Protein AF-A0A376LM97-F1 (afdb_monomer_lite)

Organism: Escherichia coli (NCBI:txid562)

Structure (mmCIF, N/CA/C/O backbone):
data_AF-A0A376LM97-F1
#
_entry.id   AF-A0A376LM97-F1
#
loop_
_atom_site.group_PDB
_atom_site.id
_atom_site.type_symbol
_atom_site.label_atom_id
_atom_site.label_alt_id
_atom_site.label_comp_id
_atom_site.label_asym_id
_atom_site.label_entity_id
_atom_site.label_seq_id
_atom_site.pdbx_PDB_ins_code
_atom_site.Cartn_x
_atom_site.Cartn_y
_atom_site.Cartn_z
_atom_site.occupancy
_atom_site.B_iso_or_equiv
_atom_site.auth_seq_id
_atom_site.auth_comp_id
_atom_site.auth_asym_id
_atom_site.auth_atom_id
_atom_site.pdbx_PDB_model_num
ATOM 1 N N . MET A 1 1 ? 15.693 -10.957 -42.536 1.00 87.75 1 MET A N 1
ATOM 2 C CA . MET A 1 1 ? 16.803 -10.180 -41.945 1.00 87.75 1 MET A CA 1
ATOM 3 C C . MET A 1 1 ? 17.671 -11.133 -41.134 1.00 87.75 1 MET A C 1
ATOM 5 O O . MET A 1 1 ? 17.103 -11.943 -40.413 1.00 87.75 1 MET A O 1
ATOM 9 N N . SER A 1 2 ? 18.997 -11.088 -41.279 1.00 97.94 2 SER A N 1
ATOM 10 C CA . SER A 1 2 ? 19.935 -11.857 -40.444 1.00 97.94 2 SER A CA 1
ATOM 11 C C . SER A 1 2 ? 20.193 -11.164 -39.098 1.00 97.94 2 SER A C 1
ATOM 13 O O . SER A 1 2 ? 19.921 -9.972 -38.945 1.00 97.94 2 SER A O 1
ATOM 15 N N . TRP A 1 3 ? 20.758 -11.887 -38.126 1.00 98.06 3 TRP A N 1
ATOM 16 C CA . TRP A 1 3 ? 21.192 -11.292 -36.853 1.00 98.06 3 TRP A CA 1
ATOM 17 C C . TRP A 1 3 ? 22.196 -10.155 -37.047 1.00 98.06 3 TRP A C 1
ATOM 19 O O . TRP A 1 3 ? 22.080 -9.115 -36.407 1.00 98.06 3 TRP A O 1
ATOM 29 N N . GLU A 1 4 ? 23.138 -10.320 -37.973 1.00 98.19 4 GLU A N 1
ATOM 30 C CA . GLU A 1 4 ? 24.118 -9.289 -38.312 1.00 98.19 4 GLU A CA 1
ATOM 31 C C . GLU A 1 4 ? 23.441 -8.010 -38.827 1.00 98.19 4 GLU A C 1
ATOM 33 O O . GLU A 1 4 ? 23.747 -6.913 -38.361 1.00 98.19 4 GLU A O 1
ATOM 38 N N . GLN A 1 5 ? 22.458 -8.148 -39.723 1.00 98.25 5 GLN A N 1
ATOM 39 C CA . GLN A 1 5 ? 21.687 -7.013 -40.235 1.00 98.25 5 GLN A CA 1
ATOM 40 C C . GLN A 1 5 ? 20.897 -6.309 -39.123 1.00 98.25 5 GLN A C 1
ATOM 42 O O . GLN A 1 5 ? 20.869 -5.080 -39.078 1.00 98.25 5 GLN A O 1
ATOM 47 N N . ALA A 1 6 ? 20.290 -7.070 -38.206 1.00 98.31 6 ALA A N 1
ATOM 48 C CA . ALA A 1 6 ? 19.538 -6.513 -37.084 1.00 98.31 6 ALA A CA 1
ATOM 49 C C . ALA A 1 6 ? 20.441 -5.719 -36.124 1.00 98.31 6 ALA A C 1
ATOM 51 O O . ALA A 1 6 ? 20.123 -4.587 -35.761 1.00 98.31 6 ALA A O 1
ATOM 52 N N . LEU A 1 7 ? 21.588 -6.291 -35.742 1.00 96.81 7 LEU A N 1
ATOM 53 C CA . LEU A 1 7 ? 22.549 -5.646 -34.845 1.00 96.81 7 LEU A CA 1
ATOM 54 C C . LEU A 1 7 ? 23.157 -4.389 -35.472 1.00 96.81 7 LEU A C 1
ATOM 56 O O . LEU A 1 7 ? 23.286 -3.369 -34.792 1.00 96.81 7 LEU A O 1
ATOM 60 N N . LYS A 1 8 ? 23.470 -4.436 -36.773 1.00 97.25 8 LYS A N 1
ATOM 61 C CA . LYS A 1 8 ? 23.941 -3.271 -37.526 1.00 97.25 8 LYS A CA 1
ATOM 62 C C . LYS A 1 8 ? 22.908 -2.145 -37.509 1.00 97.25 8 LYS A C 1
ATOM 64 O O . LYS A 1 8 ? 23.256 -1.017 -37.175 1.00 97.25 8 LYS A O 1
ATOM 69 N N . LEU A 1 9 ? 21.639 -2.459 -37.773 1.00 97.94 9 LEU A N 1
ATOM 70 C CA . LEU A 1 9 ? 20.566 -1.466 -37.758 1.00 97.94 9 LEU A CA 1
ATOM 71 C C . LEU A 1 9 ? 20.387 -0.826 -36.370 1.00 97.94 9 LEU A C 1
ATOM 73 O O . LEU A 1 9 ? 20.249 0.392 -36.271 1.00 97.94 9 LEU A O 1
ATOM 77 N N . ILE A 1 10 ? 20.426 -1.623 -35.295 1.00 95.62 10 ILE A N 1
ATOM 78 C CA . ILE A 1 10 ? 20.344 -1.116 -33.913 1.00 95.62 10 ILE A CA 1
ATOM 79 C C . ILE A 1 10 ? 21.505 -0.159 -33.623 1.00 95.62 10 ILE A C 1
ATOM 81 O O . ILE A 1 10 ? 21.283 0.933 -33.096 1.00 95.62 10 ILE A O 1
ATOM 85 N N . HIS A 1 11 ? 22.731 -0.543 -33.988 1.00 94.69 11 HIS A N 1
ATOM 86 C CA . HIS A 1 11 ? 23.911 0.296 -33.804 1.00 94.69 11 HIS A CA 1
ATOM 87 C C . HIS A 1 11 ? 23.791 1.625 -34.560 1.00 94.69 11 HIS A C 1
ATOM 89 O O . HIS A 1 11 ? 23.961 2.681 -33.952 1.00 94.69 11 HIS A O 1
ATOM 95 N N . GLU A 1 12 ? 23.444 1.582 -35.848 1.00 97.00 12 GLU A N 1
ATOM 96 C CA . GLU A 1 12 ? 23.308 2.773 -36.692 1.00 97.00 12 GLU A CA 1
ATOM 97 C C . GLU A 1 12 ? 22.242 3.737 -36.153 1.00 97.00 12 GLU A C 1
ATOM 99 O O . GLU A 1 12 ? 22.462 4.949 -36.125 1.00 97.00 12 GLU A O 1
ATOM 104 N N . GLN A 1 13 ? 21.103 3.225 -35.670 1.00 96.62 13 GLN A N 1
ATOM 105 C CA . GLN A 1 13 ? 20.069 4.081 -35.085 1.00 96.62 13 GLN A CA 1
ATOM 106 C C . GLN A 1 13 ? 20.479 4.658 -33.727 1.00 96.62 13 GLN A C 1
ATOM 108 O O . GLN A 1 13 ? 20.270 5.851 -33.503 1.00 96.62 13 GLN A O 1
ATOM 113 N N . HIS A 1 14 ? 21.088 3.867 -32.838 1.00 95.69 14 HIS A N 1
ATOM 114 C CA . HIS A 1 14 ? 21.599 4.381 -31.565 1.00 95.69 14 HIS A CA 1
ATOM 115 C C . HIS A 1 14 ? 22.668 5.461 -31.774 1.00 95.69 14 HIS A C 1
ATOM 117 O O . HIS A 1 14 ? 22.593 6.510 -31.135 1.00 95.69 14 HIS A O 1
ATOM 123 N N . ASP A 1 15 ? 23.623 5.242 -32.680 1.00 95.25 15 ASP A N 1
ATOM 124 C CA . ASP A 1 15 ? 24.676 6.211 -32.997 1.00 95.25 15 ASP A CA 1
ATOM 125 C C . ASP A 1 15 ? 24.094 7.499 -33.595 1.00 95.25 15 ASP A C 1
ATOM 127 O O . ASP A 1 15 ? 24.384 8.597 -33.112 1.00 95.25 15 ASP A O 1
ATOM 131 N N . ARG A 1 16 ? 23.185 7.377 -34.574 1.00 97.56 16 ARG A N 1
ATOM 132 C CA . ARG A 1 16 ? 22.504 8.524 -35.190 1.00 97.56 16 ARG A CA 1
ATOM 133 C C . ARG A 1 16 ? 21.737 9.357 -34.162 1.00 97.56 16 ARG A C 1
ATOM 135 O O . ARG A 1 16 ? 21.881 10.578 -34.141 1.00 97.56 16 ARG A O 1
ATOM 142 N N . ILE A 1 17 ? 20.921 8.717 -33.318 1.00 97.56 17 ILE A N 1
ATOM 143 C CA . ILE A 1 17 ? 20.112 9.409 -32.300 1.00 97.56 17 ILE A CA 1
ATOM 144 C C . ILE A 1 17 ? 21.021 10.106 -31.289 1.00 97.56 17 ILE A C 1
ATOM 146 O O . ILE A 1 17 ? 20.782 11.268 -30.962 1.00 97.56 17 ILE A O 1
ATOM 150 N N . ARG A 1 18 ? 22.079 9.425 -30.838 1.00 95.56 18 ARG A N 1
ATOM 151 C CA . ARG A 1 18 ? 23.012 9.955 -29.842 1.00 95.56 18 ARG A CA 1
ATOM 152 C C . ARG A 1 18 ? 23.806 11.145 -30.372 1.00 95.56 18 ARG A C 1
ATOM 154 O O . ARG A 1 18 ? 23.927 12.136 -29.661 1.00 95.56 18 ARG A O 1
ATOM 161 N N . LYS A 1 19 ? 24.306 11.085 -31.611 1.00 96.12 19 LYS A N 1
ATOM 162 C CA . LYS A 1 19 ? 25.025 12.203 -32.246 1.00 96.12 19 LYS A CA 1
ATOM 163 C C . LYS A 1 19 ? 24.135 13.427 -32.448 1.00 96.12 19 LYS A C 1
ATOM 165 O O . LYS A 1 19 ? 24.601 14.543 -32.261 1.00 96.12 19 LYS A O 1
ATOM 170 N N . ALA A 1 20 ? 22.872 13.219 -32.820 1.00 98.00 20 ALA A N 1
ATOM 171 C CA . ALA A 1 20 ? 21.949 14.315 -33.100 1.00 98.00 20 ALA A CA 1
ATOM 172 C C . ALA A 1 20 ? 21.341 14.946 -31.834 1.00 98.00 20 ALA A C 1
ATOM 174 O O . ALA A 1 20 ? 21.145 16.155 -31.803 1.00 98.00 20 ALA A O 1
ATOM 175 N N . ASN A 1 21 ? 21.030 14.145 -30.806 1.00 97.75 21 ASN A N 1
ATOM 176 C CA . ASN A 1 21 ? 20.183 14.577 -29.682 1.00 97.75 21 ASN A CA 1
ATOM 177 C C . ASN A 1 21 ? 20.783 14.300 -28.291 1.00 97.75 21 ASN A C 1
ATOM 179 O O . ASN A 1 21 ? 20.168 14.626 -27.278 1.00 97.75 21 ASN A O 1
ATOM 183 N N . GLY A 1 22 ? 21.962 13.680 -28.219 1.00 96.25 22 GLY A N 1
ATOM 184 C CA . GLY A 1 22 ? 22.585 13.279 -26.961 1.00 96.25 22 GLY A CA 1
ATOM 185 C C . GLY A 1 22 ? 22.000 11.995 -26.345 1.00 96.25 22 GLY A C 1
ATOM 186 O O . GLY A 1 22 ? 21.081 11.376 -26.887 1.00 96.25 22 GLY A O 1
ATOM 187 N N . PRO A 1 23 ? 22.550 11.551 -25.200 1.00 94.56 23 PRO A N 1
ATOM 188 C CA . PRO A 1 23 ? 22.178 10.288 -24.556 1.00 94.56 23 PRO A CA 1
ATOM 189 C C . PRO A 1 23 ? 20.755 10.260 -23.989 1.00 94.56 23 PRO A C 1
ATOM 191 O O . PRO A 1 23 ? 20.150 9.192 -23.920 1.00 94.56 23 PRO A O 1
ATOM 194 N N . SER A 1 24 ? 20.201 11.411 -23.600 1.00 96.31 24 SER A N 1
ATOM 195 C CA . SER A 1 24 ? 18.864 11.507 -22.999 1.00 96.31 24 SER A CA 1
ATOM 196 C C . SER A 1 24 ? 17.730 11.187 -23.979 1.00 96.31 24 SER A C 1
ATOM 198 O O . SER A 1 24 ? 16.626 10.854 -23.548 1.00 96.31 24 SER A O 1
ATOM 200 N N . ALA A 1 25 ? 18.001 11.232 -25.286 1.00 97.12 25 ALA A N 1
ATOM 201 C CA . ALA A 1 25 ? 17.041 10.907 -26.337 1.00 97.12 25 ALA A CA 1
ATOM 202 C C . ALA A 1 25 ? 16.793 9.398 -26.508 1.00 97.12 25 ALA A C 1
ATOM 204 O O . ALA A 1 25 ? 15.926 9.006 -27.286 1.00 97.12 25 ALA A O 1
ATOM 205 N N . ILE A 1 26 ? 17.540 8.545 -25.797 1.00 96.75 26 ILE A N 1
ATOM 206 C CA . ILE A 1 26 ? 17.322 7.100 -25.800 1.00 96.75 26 ILE A CA 1
ATOM 207 C C . ILE A 1 26 ? 16.765 6.679 -24.443 1.00 96.75 26 ILE A C 1
ATOM 209 O O . ILE A 1 26 ? 17.452 6.765 -23.428 1.00 96.75 26 ILE A O 1
ATOM 213 N N . PHE A 1 27 ? 15.526 6.191 -24.425 1.00 96.75 27 PHE A N 1
ATOM 214 C CA . PHE A 1 27 ? 14.912 5.637 -23.223 1.00 96.75 27 PHE A CA 1
ATOM 215 C C . PHE A 1 27 ? 15.234 4.146 -23.092 1.00 96.75 27 PHE A C 1
ATOM 217 O O . PHE A 1 27 ? 14.887 3.352 -23.964 1.00 96.75 27 PHE A O 1
ATOM 224 N N . ALA A 1 28 ? 15.869 3.760 -21.986 1.00 95.62 28 ALA A N 1
ATOM 225 C CA . ALA A 1 28 ? 16.156 2.359 -21.662 1.00 95.62 28 ALA A CA 1
ATOM 226 C C . ALA A 1 28 ? 15.805 2.015 -20.207 1.00 95.62 28 ALA A C 1
ATOM 228 O O . ALA A 1 28 ? 16.438 1.165 -19.582 1.00 95.62 28 ALA A O 1
ATOM 229 N N . GLY A 1 29 ? 14.766 2.666 -19.672 1.00 93.25 29 GLY A N 1
ATOM 230 C CA . GLY A 1 29 ? 14.211 2.324 -18.366 1.00 93.25 29 GLY A CA 1
ATOM 231 C C . GLY A 1 29 ? 13.690 0.882 -18.314 1.00 93.25 29 GLY A C 1
ATOM 232 O O . GLY A 1 29 ? 14.022 0.152 -17.388 1.00 93.25 29 GLY A O 1
ATOM 233 N N . SER A 1 30 ? 12.942 0.457 -19.340 1.00 93.94 30 SER A N 1
ATOM 234 C CA . SER A 1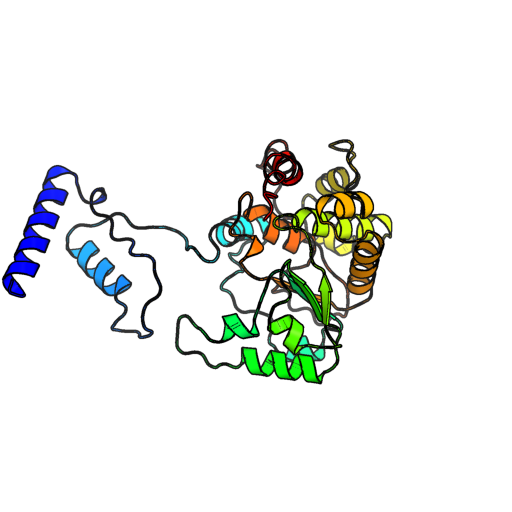 30 ? 12.500 -0.937 -19.534 1.00 93.94 30 SER A CA 1
ATOM 235 C C . SER A 1 30 ? 11.826 -1.568 -18.300 1.00 93.94 30 SER A C 1
ATOM 237 O O . SER A 1 30 ? 12.146 -2.693 -17.920 1.00 93.94 30 SER A O 1
ATOM 239 N N . TYR A 1 31 ? 10.907 -0.847 -17.642 1.00 94.06 31 TYR A N 1
ATOM 240 C CA . TYR A 1 31 ? 10.183 -1.375 -16.479 1.00 94.06 31 TYR A CA 1
ATOM 241 C C . TYR A 1 31 ? 9.370 -2.624 -16.846 1.00 94.06 31 TYR A C 1
ATOM 243 O O . TYR A 1 31 ? 8.693 -2.654 -17.873 1.00 94.06 31 TYR A O 1
ATOM 251 N N . GLY A 1 32 ? 9.395 -3.638 -15.982 1.00 92.44 32 GLY A N 1
ATOM 252 C CA . GLY A 1 32 ? 8.596 -4.844 -16.165 1.00 92.44 32 GLY A CA 1
ATOM 253 C C . GLY A 1 32 ? 9.074 -6.024 -15.332 1.00 92.44 32 GLY A C 1
ATOM 254 O O . GLY A 1 32 ? 10.197 -6.046 -14.822 1.00 92.44 32 GLY A O 1
ATOM 255 N N . TRP A 1 33 ? 8.204 -7.023 -15.219 1.00 94.12 33 TRP A N 1
ATOM 256 C CA . TRP A 1 33 ? 8.574 -8.330 -14.690 1.00 94.12 33 TRP A CA 1
ATOM 257 C C . TRP A 1 33 ? 9.524 -9.049 -15.651 1.00 94.12 33 TRP A C 1
ATOM 259 O O . TRP A 1 33 ? 9.427 -8.918 -16.870 1.00 94.12 33 TRP A O 1
ATOM 269 N N . ARG A 1 34 ? 10.447 -9.827 -15.085 1.00 92.69 34 ARG A N 1
ATOM 270 C CA . ARG A 1 34 ? 11.412 -10.655 -15.817 1.00 92.69 34 ARG A CA 1
ATOM 271 C C . ARG A 1 34 ? 11.483 -12.039 -15.187 1.00 92.69 34 ARG A C 1
ATOM 273 O O . ARG A 1 34 ? 11.056 -12.227 -14.052 1.00 92.69 34 ARG A O 1
ATOM 280 N N . SER A 1 35 ? 12.114 -12.978 -15.881 1.00 93.31 35 SER A N 1
ATOM 281 C CA . SER A 1 35 ? 12.490 -14.255 -15.276 1.00 93.31 35 SER A CA 1
ATOM 282 C C . SER A 1 35 ? 13.507 -14.048 -14.149 1.00 93.31 35 SER A C 1
ATOM 284 O O . SER A 1 35 ? 14.374 -13.161 -14.213 1.00 93.31 35 SER A O 1
ATOM 286 N N . SER A 1 36 ? 13.395 -14.873 -13.109 1.00 91.38 36 SER A N 1
ATOM 287 C CA . SER A 1 36 ? 14.351 -14.916 -12.007 1.00 91.38 36 SER A CA 1
ATOM 288 C C . SER A 1 36 ? 15.721 -15.413 -12.495 1.00 91.38 36 SER A C 1
ATOM 290 O O . SER A 1 36 ? 15.852 -16.051 -13.538 1.00 91.38 36 SER A O 1
ATOM 292 N N . GLY A 1 37 ? 16.777 -15.051 -11.766 1.00 92.12 37 GLY A N 1
ATOM 293 C CA . GLY A 1 37 ? 18.159 -15.359 -12.138 1.00 92.12 37 GLY A CA 1
ATOM 294 C C . GLY A 1 37 ? 19.108 -14.212 -11.816 1.00 92.12 37 GLY A C 1
ATOM 295 O O . GLY A 1 37 ? 18.720 -13.043 -11.858 1.00 92.12 37 GLY A O 1
ATOM 296 N N . VAL A 1 38 ? 20.352 -14.544 -11.460 1.00 91.12 38 VAL A N 1
ATOM 297 C CA . VAL A 1 38 ? 21.379 -13.543 -11.122 1.00 91.12 38 VAL A CA 1
ATOM 298 C C . VAL A 1 38 ? 22.096 -13.033 -12.374 1.00 91.12 38 VAL A C 1
ATOM 300 O O . VAL A 1 38 ? 22.309 -11.829 -12.496 1.00 91.12 38 VAL A O 1
ATOM 303 N N . LEU A 1 39 ? 22.403 -13.933 -13.315 1.00 93.38 39 LEU A N 1
ATOM 304 C CA . LEU A 1 39 ? 23.138 -13.627 -14.545 1.00 93.38 39 LEU A CA 1
ATOM 305 C C . LEU A 1 39 ? 22.232 -13.083 -15.661 1.00 93.38 39 LEU A C 1
ATOM 307 O O . LEU A 1 39 ? 22.482 -12.008 -16.199 1.00 93.38 39 LEU A O 1
ATOM 311 N N . HIS A 1 40 ? 21.147 -13.791 -15.986 1.00 95.00 40 HIS A N 1
ATOM 312 C CA . HIS A 1 40 ? 20.252 -13.455 -17.104 1.00 95.00 40 HIS A CA 1
ATOM 313 C C . HIS A 1 40 ? 19.185 -12.406 -16.738 1.00 95.00 40 HIS A C 1
ATOM 315 O O . HIS A 1 40 ? 18.022 -12.503 -17.127 1.00 95.00 40 HIS A O 1
ATOM 321 N N . LYS A 1 41 ? 19.574 -11.368 -15.986 1.00 92.81 41 LYS A N 1
ATOM 322 C CA . LYS A 1 41 ? 18.703 -10.227 -15.667 1.00 92.81 41 LYS A CA 1
ATOM 323 C C . LYS A 1 41 ? 18.612 -9.288 -16.870 1.00 92.81 41 LYS A C 1
ATOM 325 O O . LYS A 1 41 ? 19.412 -8.364 -16.986 1.00 92.81 41 LYS A O 1
ATOM 330 N N . ALA A 1 42 ? 17.636 -9.511 -17.753 1.00 93.31 42 ALA A N 1
ATOM 331 C CA . ALA A 1 42 ? 17.502 -8.793 -19.028 1.00 93.31 42 ALA A CA 1
ATOM 332 C C . ALA A 1 42 ? 17.622 -7.258 -18.906 1.00 93.31 42 ALA A C 1
ATOM 334 O O . ALA A 1 42 ? 18.395 -6.648 -19.640 1.00 93.31 42 ALA A O 1
ATOM 335 N N . GLN A 1 43 ? 16.937 -6.642 -17.937 1.00 94.12 43 GLN A N 1
ATOM 336 C CA . GLN A 1 43 ? 17.025 -5.196 -17.676 1.00 94.12 43 GLN A CA 1
ATOM 337 C C . GLN A 1 43 ? 18.437 -4.757 -17.271 1.00 94.12 43 GLN A C 1
ATOM 339 O O . GLN A 1 43 ? 18.968 -3.808 -17.835 1.00 94.12 43 GLN A O 1
ATOM 344 N N . THR A 1 44 ? 19.083 -5.468 -16.343 1.00 93.75 44 THR A N 1
ATOM 345 C CA . THR A 1 44 ? 20.455 -5.158 -15.911 1.00 93.75 44 THR A CA 1
ATOM 346 C C . THR A 1 44 ? 21.451 -5.297 -17.064 1.00 93.75 44 THR A C 1
ATOM 348 O O . THR A 1 44 ? 22.356 -4.476 -17.197 1.00 93.75 44 THR A O 1
ATOM 351 N N . LEU A 1 45 ? 21.281 -6.307 -17.923 1.00 96.19 45 LEU A N 1
ATOM 352 C CA . LEU A 1 45 ? 22.124 -6.511 -19.104 1.00 96.19 45 LEU A CA 1
ATOM 353 C C . LEU A 1 45 ? 21.920 -5.403 -20.148 1.00 96.19 45 LEU A C 1
ATOM 355 O O . LEU A 1 45 ? 22.904 -4.873 -20.664 1.00 96.19 45 LEU A O 1
ATOM 359 N N . LEU A 1 46 ? 20.669 -5.000 -20.398 1.00 95.44 46 LEU A N 1
ATOM 360 C CA . LEU A 1 46 ? 20.344 -3.849 -21.242 1.00 95.44 46 LEU A CA 1
ATOM 361 C C . LEU A 1 46 ? 20.999 -2.575 -20.697 1.00 95.44 46 LEU A C 1
ATOM 363 O O . LEU A 1 46 ? 21.722 -1.900 -21.420 1.00 95.44 46 LEU A O 1
ATOM 367 N N . GLN A 1 47 ? 20.802 -2.266 -19.417 1.00 95.19 47 GLN A N 1
ATOM 368 C CA . GLN A 1 47 ? 21.342 -1.060 -18.786 1.00 95.19 47 GLN A CA 1
ATOM 369 C C . GLN A 1 47 ? 22.876 -1.057 -18.773 1.00 95.19 47 GLN A C 1
ATOM 371 O O . GLN A 1 47 ? 23.490 -0.018 -19.010 1.00 95.19 47 GLN A O 1
ATOM 376 N N . ARG A 1 48 ? 23.517 -2.220 -18.579 1.00 96.50 48 ARG A N 1
ATOM 377 C CA . ARG A 1 48 ? 24.973 -2.377 -18.727 1.00 96.50 48 ARG A CA 1
ATOM 378 C C . ARG A 1 48 ? 25.429 -2.024 -20.143 1.00 96.50 48 ARG A C 1
ATOM 380 O O . ARG A 1 48 ? 26.374 -1.252 -20.287 1.00 96.50 48 ARG A O 1
ATOM 387 N N . TYR A 1 49 ? 24.763 -2.556 -21.170 1.00 95.06 49 TYR A N 1
ATOM 388 C CA . TYR A 1 49 ? 25.057 -2.217 -22.565 1.00 95.06 49 TYR A CA 1
ATOM 389 C C . TYR A 1 49 ? 24.859 -0.720 -22.834 1.00 95.06 49 TYR A C 1
ATOM 391 O O . TYR A 1 49 ? 25.762 -0.074 -23.356 1.00 95.06 49 TYR A O 1
ATOM 399 N N . MET A 1 50 ? 23.728 -0.145 -22.421 1.00 95.81 50 MET A N 1
ATOM 400 C CA . MET A 1 50 ? 23.406 1.262 -22.678 1.00 95.81 50 MET A CA 1
ATOM 401 C C . MET A 1 50 ? 24.355 2.232 -21.967 1.00 95.81 50 MET A C 1
ATOM 403 O O . MET A 1 50 ? 24.697 3.270 -22.532 1.00 95.81 50 MET A O 1
ATOM 407 N N . ASN A 1 51 ? 24.834 1.882 -20.768 1.00 95.50 51 ASN A N 1
ATOM 408 C CA . ASN A 1 51 ? 25.877 2.637 -20.071 1.00 95.50 51 ASN A CA 1
ATOM 409 C C . ASN A 1 51 ? 27.187 2.663 -20.873 1.00 95.50 51 ASN A C 1
ATOM 411 O O . ASN A 1 51 ? 27.748 3.734 -21.086 1.00 95.50 51 ASN A O 1
ATOM 415 N N . LEU A 1 52 ? 27.639 1.509 -21.377 1.00 95.25 52 LEU A N 1
ATOM 416 C CA . LEU A 1 52 ? 28.851 1.417 -22.203 1.00 95.25 52 LEU A CA 1
ATOM 417 C C . LEU A 1 52 ? 28.681 2.079 -23.578 1.00 95.25 52 LEU A C 1
ATOM 419 O O . LEU A 1 52 ? 29.635 2.623 -24.123 1.00 95.25 52 LEU A O 1
ATOM 423 N N . ALA A 1 53 ? 27.465 2.065 -24.125 1.00 92.19 53 ALA A N 1
ATOM 424 C CA . ALA A 1 53 ? 27.138 2.659 -25.417 1.00 92.19 53 ALA A CA 1
ATOM 425 C C . ALA A 1 53 ? 26.999 4.194 -25.378 1.00 92.19 53 ALA A C 1
ATOM 427 O O . ALA A 1 53 ? 26.721 4.789 -26.418 1.00 92.19 53 ALA A O 1
ATOM 428 N N . GLY A 1 54 ? 27.167 4.833 -24.211 1.00 92.44 54 GLY A N 1
ATOM 429 C CA . GLY A 1 54 ? 27.214 6.291 -24.056 1.00 92.44 54 GLY A CA 1
ATOM 430 C C . GLY A 1 54 ? 26.096 6.915 -23.213 1.00 92.44 54 GLY A C 1
ATOM 431 O O . GLY A 1 54 ? 25.934 8.132 -23.262 1.00 92.44 54 GLY A O 1
ATOM 432 N N . GLY A 1 55 ? 25.295 6.124 -22.489 1.00 94.81 55 GLY A N 1
ATOM 433 C CA . GLY A 1 55 ? 24.237 6.599 -21.581 1.00 94.81 55 GLY A CA 1
ATOM 434 C C . GLY A 1 55 ? 22.816 6.545 -22.160 1.00 94.81 55 GLY A C 1
ATOM 435 O O . GLY A 1 55 ? 22.634 6.293 -23.356 1.00 94.81 55 GLY A O 1
ATOM 436 N N . TYR A 1 56 ? 21.813 6.753 -21.303 1.00 96.56 56 TYR A N 1
ATOM 437 C CA . TYR A 1 56 ? 20.380 6.664 -21.618 1.00 96.56 56 TYR A CA 1
ATOM 438 C C . TYR A 1 56 ? 19.524 7.387 -20.559 1.00 96.56 56 TYR A C 1
ATOM 440 O O . TYR A 1 56 ? 20.004 7.678 -19.464 1.00 96.56 56 TYR A O 1
ATOM 448 N N . SER A 1 57 ? 18.245 7.618 -20.862 1.00 96.62 57 SER A N 1
ATOM 449 C CA . SER A 1 57 ? 17.215 8.035 -19.899 1.00 96.62 57 SER A CA 1
ATOM 450 C C . SER A 1 57 ? 16.531 6.819 -19.261 1.00 96.62 57 SER A C 1
ATOM 452 O O . SER A 1 57 ? 16.011 5.949 -19.968 1.00 96.62 57 SER A O 1
ATOM 454 N N . GLY A 1 58 ? 16.536 6.754 -17.927 1.00 94.75 58 GLY A N 1
ATOM 455 C CA . GLY A 1 58 ? 15.908 5.690 -17.133 1.00 94.75 58 GLY A CA 1
ATOM 456 C C . GLY A 1 58 ? 14.502 6.034 -16.627 1.00 94.75 58 GLY A C 1
ATOM 457 O O . GLY A 1 58 ? 13.867 6.967 -17.110 1.00 94.75 58 GLY A O 1
ATOM 458 N N . HIS A 1 59 ? 14.026 5.279 -15.634 1.00 93.56 59 HIS A N 1
ATOM 459 C CA . HIS A 1 59 ? 12.810 5.580 -14.872 1.00 93.56 59 HIS A CA 1
ATOM 460 C C . HIS A 1 59 ? 13.104 5.533 -13.365 1.00 93.56 59 HIS A C 1
ATOM 462 O O . HIS A 1 59 ? 14.104 4.951 -12.944 1.00 93.56 59 HIS A O 1
ATOM 468 N N . SER A 1 60 ? 12.217 6.113 -12.561 1.00 93.31 60 SER A N 1
ATOM 469 C CA . SER A 1 60 ? 12.190 5.965 -11.105 1.00 93.31 60 SER A CA 1
ATOM 470 C C . SER A 1 60 ? 10.870 5.334 -10.668 1.00 93.31 60 SER A C 1
ATOM 472 O O . SER A 1 60 ? 9.878 5.379 -11.399 1.00 93.31 60 SER A O 1
ATOM 474 N N . GLY A 1 61 ? 10.881 4.709 -9.493 1.00 94.06 61 GLY A N 1
ATOM 475 C CA . GLY A 1 61 ? 9.726 4.010 -8.942 1.00 94.06 61 GLY A CA 1
ATOM 476 C C . GLY A 1 61 ? 9.288 2.796 -9.759 1.00 94.06 61 GLY A C 1
ATOM 477 O O . GLY A 1 61 ? 10.006 2.280 -10.622 1.00 94.06 61 GLY A O 1
ATOM 478 N N . ASP A 1 62 ? 8.081 2.340 -9.454 1.00 95.62 62 ASP A N 1
ATOM 479 C CA . ASP A 1 62 ? 7.467 1.163 -10.041 1.00 95.62 62 ASP A CA 1
ATOM 480 C C . ASP A 1 62 ? 5.936 1.306 -10.056 1.00 95.62 62 ASP A C 1
ATOM 482 O O . ASP A 1 62 ? 5.356 2.150 -9.370 1.00 95.62 62 ASP A O 1
ATOM 486 N N . TYR A 1 63 ? 5.262 0.471 -10.847 1.00 96.75 63 TYR A N 1
ATOM 487 C CA . TYR A 1 63 ? 3.800 0.485 -10.921 1.00 96.75 63 TYR A CA 1
ATOM 488 C C . TYR A 1 63 ? 3.140 -0.160 -9.696 1.00 96.75 63 TYR A C 1
ATOM 490 O O . TYR A 1 63 ? 1.931 -0.020 -9.516 1.00 96.75 63 TYR A O 1
ATOM 498 N N . SER A 1 64 ? 3.889 -0.862 -8.844 1.00 95.31 64 SER A N 1
ATOM 499 C CA . SER A 1 64 ? 3.344 -1.552 -7.679 1.00 95.31 64 SER A CA 1
ATOM 500 C C . SER A 1 64 ? 2.978 -0.566 -6.578 1.00 95.31 64 SER A C 1
ATOM 502 O O . SER A 1 64 ? 1.822 -0.571 -6.156 1.00 95.31 64 SER A O 1
ATOM 504 N N . THR A 1 65 ? 3.920 0.287 -6.169 1.00 96.06 65 THR A N 1
ATOM 505 C CA . THR A 1 65 ? 3.858 1.108 -4.946 1.00 96.06 65 THR A CA 1
ATOM 506 C C . THR A 1 65 ? 4.207 2.581 -5.186 1.00 96.06 65 THR A C 1
ATOM 508 O O . THR A 1 65 ? 4.637 3.273 -4.267 1.00 96.06 65 THR A O 1
ATOM 511 N N . GLY A 1 66 ? 4.048 3.076 -6.419 1.00 96.12 66 GLY A N 1
ATOM 512 C CA . GLY A 1 66 ? 4.497 4.408 -6.846 1.00 96.12 66 GLY A CA 1
ATOM 513 C C . GLY A 1 66 ? 4.107 5.588 -5.942 1.00 96.12 66 GLY A C 1
ATOM 514 O O . GLY A 1 66 ? 4.891 6.524 -5.833 1.00 96.12 66 GLY A O 1
ATOM 515 N N . ALA A 1 67 ? 2.953 5.550 -5.264 1.00 96.31 67 ALA A N 1
ATOM 516 C CA . ALA A 1 67 ? 2.581 6.583 -4.295 1.00 96.31 67 ALA A CA 1
ATOM 517 C C . ALA A 1 67 ? 3.107 6.268 -2.885 1.00 96.31 67 ALA A C 1
ATOM 519 O O . ALA A 1 67 ? 3.737 7.123 -2.261 1.00 96.31 67 ALA A O 1
ATOM 520 N N . ALA A 1 68 ? 2.893 5.039 -2.396 1.00 93.50 68 ALA A N 1
ATOM 521 C CA . ALA A 1 68 ? 3.305 4.624 -1.050 1.00 93.50 68 ALA A CA 1
ATOM 522 C C . ALA A 1 68 ? 4.819 4.781 -0.825 1.00 93.50 68 ALA A C 1
ATOM 524 O O . ALA A 1 68 ? 5.228 5.365 0.174 1.00 93.50 68 ALA A O 1
ATOM 525 N N . GLN A 1 69 ? 5.650 4.366 -1.788 1.00 94.19 69 GLN A N 1
ATOM 526 C CA . GLN A 1 69 ? 7.111 4.456 -1.671 1.00 94.19 69 GLN A CA 1
ATOM 527 C C . GLN A 1 69 ? 7.636 5.899 -1.584 1.00 94.19 69 GLN A C 1
ATOM 529 O O . GLN A 1 69 ? 8.767 6.115 -1.159 1.00 94.19 69 GLN A O 1
ATOM 534 N N . VAL A 1 70 ? 6.830 6.882 -2.001 1.00 96.38 70 VAL A N 1
ATOM 535 C CA . VAL A 1 70 ? 7.174 8.307 -1.935 1.00 96.38 70 VAL A CA 1
ATOM 536 C C . VAL A 1 70 ? 6.724 8.914 -0.612 1.00 96.38 70 VAL A C 1
ATOM 538 O O . VAL A 1 70 ? 7.487 9.658 -0.007 1.00 96.38 70 VAL A O 1
ATOM 541 N N . ILE A 1 71 ? 5.510 8.607 -0.143 1.00 95.00 71 ILE A N 1
ATOM 542 C CA . ILE A 1 71 ? 4.972 9.209 1.086 1.00 95.00 71 ILE A CA 1
ATOM 543 C C . ILE A 1 71 ? 5.548 8.584 2.360 1.00 95.00 71 ILE A C 1
ATOM 545 O O . ILE A 1 71 ? 5.798 9.308 3.319 1.00 95.00 71 ILE A O 1
ATOM 549 N N . MET A 1 72 ? 5.815 7.274 2.381 1.00 89.31 72 MET A N 1
ATOM 550 C CA . MET A 1 72 ? 6.278 6.582 3.591 1.00 89.31 72 MET A CA 1
ATOM 551 C C . MET A 1 72 ? 7.595 7.150 4.148 1.00 89.31 72 MET A C 1
ATOM 553 O O . MET A 1 72 ? 7.620 7.440 5.344 1.00 89.31 72 MET A O 1
ATOM 557 N N . PRO A 1 73 ? 8.630 7.486 3.348 1.00 93.44 73 PRO A N 1
ATOM 558 C CA . PRO A 1 73 ? 9.843 8.116 3.878 1.00 93.44 73 PRO A CA 1
ATOM 559 C C . PRO A 1 73 ? 9.601 9.439 4.617 1.00 93.44 73 PRO A C 1
ATOM 561 O O . PRO A 1 73 ? 10.382 9.803 5.492 1.00 93.44 73 PRO A O 1
ATOM 564 N N . HIS A 1 74 ? 8.518 10.152 4.294 1.00 92.44 74 HIS A N 1
ATOM 565 C CA . HIS A 1 74 ? 8.125 11.376 4.991 1.00 92.44 74 HIS A CA 1
ATOM 566 C C . HIS A 1 74 ? 7.342 11.122 6.283 1.00 92.44 74 HIS A C 1
ATOM 568 O O . HIS A 1 74 ? 7.291 12.024 7.110 1.00 92.44 74 HIS A O 1
ATOM 574 N N . VAL A 1 75 ? 6.742 9.937 6.447 1.00 86.50 75 VAL A N 1
ATOM 575 C CA . VAL A 1 75 ? 5.862 9.587 7.578 1.00 86.50 75 VAL A CA 1
ATOM 576 C C . VAL A 1 75 ? 6.565 8.679 8.592 1.00 86.50 75 VAL A C 1
ATOM 578 O O . VAL A 1 75 ? 6.442 8.897 9.794 1.00 86.50 75 VAL A O 1
ATOM 581 N N . VAL A 1 76 ? 7.326 7.688 8.134 1.00 83.50 76 VAL A N 1
ATOM 582 C CA . VAL A 1 76 ? 7.972 6.669 8.987 1.00 83.50 76 VAL A CA 1
ATOM 583 C C . VAL A 1 76 ? 9.497 6.636 8.832 1.00 83.50 76 VAL A C 1
ATOM 585 O O . VAL A 1 76 ? 10.178 5.867 9.500 1.00 83.50 76 VAL A O 1
ATOM 588 N N . GLY A 1 77 ? 10.061 7.473 7.951 1.00 88.25 77 GLY A N 1
ATOM 589 C CA . GLY A 1 77 ? 11.507 7.538 7.709 1.00 88.25 77 GLY A CA 1
ATOM 590 C C . GLY A 1 77 ? 12.067 6.404 6.840 1.00 88.25 77 GLY A C 1
ATOM 591 O O . GLY A 1 77 ? 13.279 6.339 6.641 1.00 88.25 77 GLY A O 1
ATOM 592 N N . SER A 1 78 ? 11.206 5.536 6.303 1.00 87.06 78 SER A N 1
ATOM 593 C CA . SER A 1 78 ? 11.564 4.414 5.432 1.00 87.06 78 SER A CA 1
ATOM 594 C C . SER A 1 78 ? 10.529 4.206 4.310 1.00 87.06 78 SER A C 1
ATOM 596 O O . SER A 1 78 ? 9.455 4.799 4.322 1.00 87.06 78 SER A O 1
ATOM 598 N N . VAL A 1 79 ? 10.867 3.397 3.301 1.00 86.62 79 VAL A N 1
ATOM 599 C CA . VAL A 1 79 ? 9.993 3.050 2.169 1.00 86.62 79 VAL A CA 1
ATOM 600 C C . VAL A 1 79 ? 8.864 2.091 2.581 1.00 86.62 79 VAL A C 1
ATOM 602 O O . VAL A 1 79 ? 7.797 2.141 1.971 1.00 86.62 79 VAL A O 1
ATOM 605 N N . GLU A 1 80 ? 9.070 1.258 3.607 1.00 85.38 80 GLU A N 1
ATOM 606 C CA . GLU A 1 80 ? 8.139 0.264 4.184 1.00 85.38 80 GLU A CA 1
ATOM 607 C C . GLU A 1 80 ? 7.758 -0.904 3.280 1.00 85.38 80 GLU A C 1
ATOM 609 O O . GLU A 1 80 ? 7.916 -2.070 3.637 1.00 85.38 80 GLU A O 1
ATOM 614 N N . VAL A 1 81 ? 7.264 -0.611 2.083 1.00 84.88 81 VAL A N 1
ATOM 615 C CA . VAL A 1 81 ? 6.559 -1.571 1.226 1.00 84.88 81 VAL A CA 1
ATOM 616 C C . VAL A 1 81 ? 7.403 -2.760 0.749 1.00 84.88 81 VAL A C 1
ATOM 618 O O . VAL A 1 81 ? 6.837 -3.741 0.275 1.00 84.88 81 VAL A O 1
ATOM 621 N N . TYR A 1 82 ? 8.734 -2.699 0.862 1.00 89.06 82 TYR A N 1
ATOM 622 C CA . TYR A 1 82 ? 9.660 -3.755 0.424 1.00 89.06 82 TYR A CA 1
ATOM 623 C C . TYR A 1 82 ? 10.608 -4.241 1.525 1.00 89.06 82 TYR A C 1
ATOM 625 O O . TYR A 1 82 ? 11.647 -4.834 1.231 1.00 89.06 82 TYR A O 1
ATOM 633 N N . GLU A 1 83 ? 10.274 -3.989 2.786 1.00 82.50 83 GLU A N 1
ATOM 634 C CA . GLU A 1 83 ? 11.091 -4.410 3.919 1.00 82.50 83 GLU A CA 1
ATOM 635 C C . GLU A 1 83 ? 10.514 -5.626 4.640 1.00 82.50 83 GLU A C 1
ATOM 637 O O . GLU A 1 83 ? 9.383 -6.054 4.405 1.00 82.50 83 GLU A O 1
ATOM 642 N N . GLN A 1 84 ? 11.337 -6.237 5.491 1.00 79.94 84 GLN A N 1
ATOM 643 C CA . GLN A 1 84 ? 10.936 -7.427 6.227 1.00 79.94 84 GLN A CA 1
ATOM 644 C C . GLN A 1 84 ? 9.863 -7.083 7.263 1.00 79.94 84 GLN A C 1
ATOM 646 O O . GLN A 1 84 ? 10.008 -6.132 8.028 1.00 79.94 84 GLN A O 1
ATOM 651 N N . GLN A 1 85 ? 8.807 -7.892 7.283 1.00 83.31 85 GLN A N 1
ATOM 652 C CA . GLN A 1 85 ? 7.663 -7.742 8.181 1.00 83.31 85 GLN A CA 1
ATOM 653 C C . GLN A 1 85 ? 7.866 -8.547 9.475 1.00 83.31 85 GLN A C 1
ATOM 655 O O . GLN A 1 85 ? 8.737 -9.424 9.542 1.00 83.31 85 GLN A O 1
ATOM 660 N N . THR A 1 86 ? 7.033 -8.303 10.494 1.00 79.81 86 THR A N 1
ATOM 661 C CA . THR A 1 86 ? 6.957 -9.173 11.681 1.00 79.81 86 THR A CA 1
ATOM 662 C C . THR A 1 86 ? 6.754 -10.630 11.264 1.00 79.81 86 THR A C 1
ATOM 664 O O . THR A 1 86 ? 5.943 -10.936 10.390 1.00 79.81 86 THR A O 1
ATOM 667 N N . SER A 1 87 ? 7.491 -11.547 11.895 1.00 84.50 87 SER A N 1
ATOM 668 C CA . SER A 1 87 ? 7.438 -12.958 11.511 1.00 84.50 87 SER A CA 1
ATOM 669 C C . SER A 1 87 ? 6.045 -13.567 11.709 1.00 84.50 87 SER A C 1
ATOM 671 O O . SER A 1 87 ? 5.364 -13.319 12.706 1.00 84.50 87 SER A O 1
ATOM 673 N N . TRP A 1 88 ? 5.647 -14.424 10.770 1.00 86.88 88 TRP A N 1
ATOM 674 C CA . TRP A 1 88 ? 4.365 -15.126 10.774 1.00 86.88 88 TRP A CA 1
ATOM 675 C C . TRP A 1 88 ? 4.013 -15.822 12.106 1.00 86.88 88 TRP A C 1
ATOM 677 O O . TRP A 1 88 ? 2.886 -15.630 12.577 1.00 86.88 88 TRP A O 1
ATOM 687 N N . PRO A 1 89 ? 4.930 -16.559 12.776 1.00 90.38 89 PRO A N 1
ATOM 688 C CA . PRO A 1 89 ? 4.624 -17.194 14.059 1.00 90.38 89 PRO A CA 1
ATOM 689 C C . PRO A 1 89 ? 4.257 -16.191 15.156 1.00 90.38 89 PRO A C 1
ATOM 691 O O . PRO A 1 89 ? 3.309 -16.430 15.900 1.00 90.38 89 PRO A O 1
ATOM 694 N N . LEU A 1 90 ? 4.940 -15.039 15.218 1.00 86.38 90 LEU A N 1
ATOM 695 C CA . LEU A 1 90 ? 4.642 -14.006 16.213 1.00 86.38 90 LEU A CA 1
ATOM 696 C C . LEU A 1 90 ? 3.249 -13.411 16.003 1.00 86.38 90 LEU A C 1
ATOM 698 O O . LEU A 1 90 ? 2.551 -13.156 16.984 1.00 86.38 90 LEU A O 1
ATOM 702 N N . ILE A 1 91 ? 2.818 -13.235 14.750 1.00 85.69 91 ILE A N 1
ATOM 703 C CA . ILE A 1 91 ? 1.465 -12.754 14.441 1.00 85.69 91 ILE A CA 1
ATOM 704 C C . ILE A 1 91 ? 0.419 -13.790 14.880 1.00 85.69 91 ILE A C 1
ATOM 706 O O . ILE A 1 91 ? -0.558 -13.431 15.538 1.00 85.69 91 ILE A O 1
ATOM 710 N N . LEU A 1 92 ? 0.627 -15.080 14.582 1.00 89.94 92 LEU A N 1
ATOM 711 C CA . LEU A 1 92 ? -0.278 -16.153 15.029 1.00 89.94 92 LEU A CA 1
ATOM 712 C C . LEU A 1 92 ? -0.365 -16.240 16.553 1.00 89.94 92 LEU A C 1
ATOM 714 O O . LEU A 1 92 ? -1.448 -16.448 17.099 1.00 89.94 92 LEU A O 1
ATOM 718 N N . GLU A 1 93 ? 0.753 -16.078 17.248 1.00 93.31 93 GLU A N 1
ATOM 719 C CA . GLU A 1 93 ? 0.795 -16.145 18.703 1.00 93.31 93 GLU A CA 1
ATOM 720 C C . GLU A 1 93 ? 0.089 -14.940 19.343 1.00 93.31 93 GLU A C 1
ATOM 722 O O . GLU A 1 93 ? -0.732 -15.100 20.246 1.00 93.31 93 GLU A O 1
ATOM 727 N N . ASN A 1 94 ? 0.359 -13.731 18.847 1.00 87.94 94 ASN A N 1
ATOM 728 C CA . ASN A 1 94 ? 0.059 -12.505 19.581 1.00 87.94 94 ASN A CA 1
ATOM 729 C C . ASN A 1 94 ? -1.195 -11.761 19.111 1.00 87.94 94 ASN A C 1
ATOM 731 O O . ASN A 1 94 ? -1.835 -11.086 19.923 1.00 87.94 94 ASN A O 1
ATOM 735 N N . SER A 1 95 ? -1.557 -11.839 17.829 1.00 87.06 95 SER A N 1
ATOM 736 C CA . SER A 1 95 ? -2.714 -11.109 17.302 1.00 87.06 95 SER A CA 1
ATOM 737 C C . SER A 1 95 ? -4.016 -11.785 17.712 1.00 87.06 95 SER A C 1
ATOM 739 O O . SER A 1 95 ? -4.158 -12.999 17.619 1.00 87.06 95 SER A O 1
ATOM 741 N N . GLN A 1 96 ? -4.988 -11.000 18.156 1.00 93.19 96 GLN A N 1
ATOM 742 C CA . GLN A 1 96 ? -6.340 -11.463 18.476 1.00 93.19 96 GLN A CA 1
ATOM 743 C C . GLN A 1 96 ? -7.304 -11.217 17.314 1.00 93.19 96 GLN A C 1
ATOM 745 O O . GLN A 1 96 ? -8.241 -11.985 17.136 1.00 93.19 96 GLN A O 1
ATOM 750 N N . VAL A 1 97 ? -7.048 -10.178 16.515 1.00 91.31 97 VAL A N 1
ATOM 751 C CA . VAL A 1 97 ? -7.803 -9.834 15.304 1.00 91.31 97 VAL A CA 1
ATOM 752 C C . VAL A 1 97 ? -6.808 -9.539 14.185 1.00 91.31 97 VAL A C 1
ATOM 754 O O . VAL A 1 97 ? -5.792 -8.878 14.420 1.00 91.31 97 VAL A O 1
ATOM 757 N N . VAL A 1 98 ? -7.095 -10.016 12.974 1.00 94.81 98 VAL A N 1
ATOM 758 C CA . VAL A 1 98 ? -6.333 -9.671 11.766 1.00 94.81 98 VAL A CA 1
ATOM 759 C C . VAL A 1 98 ? -7.250 -8.926 10.806 1.00 94.81 98 VAL A C 1
ATOM 761 O O . VAL A 1 98 ? -8.313 -9.420 10.447 1.00 94.81 98 VAL A O 1
ATOM 764 N N . VAL A 1 99 ? -6.848 -7.731 10.394 1.00 96.25 99 VAL A N 1
ATOM 765 C CA . VAL A 1 99 ? -7.569 -6.911 9.421 1.00 96.25 99 VAL A CA 1
ATOM 766 C C . VAL A 1 99 ? -6.798 -6.947 8.106 1.00 96.25 99 VAL A C 1
ATOM 768 O O . VAL A 1 99 ? -5.638 -6.549 8.059 1.00 96.25 99 VAL A O 1
ATOM 771 N N . LEU A 1 100 ? -7.444 -7.425 7.048 1.00 96.12 100 LEU A N 1
ATOM 772 C CA . LEU A 1 100 ? -6.945 -7.435 5.678 1.00 96.12 100 LEU A CA 1
ATOM 773 C C . LEU A 1 100 ? -7.583 -6.260 4.932 1.00 96.12 100 LEU A C 1
ATOM 775 O O . LEU A 1 100 ? -8.791 -6.259 4.706 1.00 96.12 100 LEU A O 1
ATOM 779 N N . TRP A 1 101 ? -6.792 -5.258 4.560 1.00 96.31 101 TRP A N 1
ATOM 780 C CA . TRP A 1 101 ? -7.274 -4.034 3.923 1.00 96.31 101 TRP A CA 1
ATOM 781 C C . TRP A 1 101 ? -6.828 -3.962 2.461 1.00 96.31 101 TRP A C 1
ATOM 783 O O . TRP A 1 101 ? -5.648 -3.768 2.165 1.00 96.31 101 TRP A O 1
ATOM 793 N N . GLY A 1 102 ? -7.771 -4.110 1.529 1.00 94.50 102 GLY A N 1
ATOM 794 C CA . GLY A 1 102 ? -7.523 -4.027 0.088 1.00 94.50 102 GLY A CA 1
ATOM 795 C C . GLY A 1 102 ? -6.448 -5.001 -0.402 1.00 94.50 102 GLY A C 1
ATOM 796 O O . GLY A 1 102 ? -5.563 -4.612 -1.174 1.00 94.50 102 GLY A O 1
ATOM 797 N N . MET A 1 103 ? -6.470 -6.241 0.100 1.00 93.19 103 MET A N 1
ATOM 798 C CA . MET A 1 103 ? -5.497 -7.280 -0.238 1.00 93.19 103 MET A CA 1
ATOM 799 C C . MET A 1 103 ? -6.136 -8.650 -0.463 1.00 93.19 103 MET A C 1
ATOM 801 O O . MET A 1 103 ? -7.099 -9.024 0.198 1.00 93.19 103 MET A O 1
ATOM 805 N N . ASN A 1 104 ? -5.518 -9.427 -1.357 1.00 96.38 104 ASN A N 1
ATOM 806 C CA . ASN A 1 104 ? -5.945 -10.774 -1.731 1.00 96.38 104 ASN A CA 1
ATOM 807 C C . ASN A 1 104 ? -4.747 -11.757 -1.733 1.00 96.38 104 ASN A C 1
ATOM 809 O O . ASN A 1 104 ? -4.281 -12.184 -2.796 1.00 96.38 104 ASN A O 1
ATOM 813 N N . PRO A 1 105 ? -4.191 -12.075 -0.548 1.00 93.69 105 PRO A N 1
ATOM 814 C CA . PRO A 1 105 ? -2.960 -12.849 -0.388 1.00 93.69 105 PRO A CA 1
ATOM 815 C C . PRO A 1 105 ? -3.000 -14.247 -1.015 1.00 93.69 105 PRO A C 1
ATOM 817 O O . PRO A 1 105 ? -1.976 -14.684 -1.535 1.00 93.69 105 PRO A O 1
ATOM 820 N N . LEU A 1 106 ? -4.147 -14.937 -1.051 1.00 95.19 106 LEU A N 1
ATOM 821 C CA . LEU A 1 106 ? -4.227 -16.260 -1.695 1.00 95.19 106 LEU A CA 1
ATOM 822 C C . LEU A 1 106 ? -4.013 -16.217 -3.210 1.00 95.19 106 LEU A C 1
ATOM 824 O O . LEU A 1 106 ? -3.651 -17.228 -3.820 1.00 95.19 106 LEU A O 1
ATOM 828 N N . ASN A 1 107 ? -4.217 -15.055 -3.826 1.00 95.00 107 ASN A N 1
ATOM 829 C CA . ASN A 1 107 ? -3.844 -14.820 -5.210 1.00 95.00 107 ASN A CA 1
ATOM 830 C C . ASN A 1 107 ? -2.395 -14.349 -5.317 1.00 95.00 107 ASN A C 1
ATOM 832 O O . ASN A 1 107 ? -1.596 -14.895 -6.075 1.00 95.00 107 ASN A O 1
ATOM 836 N N . THR A 1 108 ? -2.051 -13.315 -4.547 1.00 94.25 108 THR A N 1
ATOM 837 C CA . THR A 1 108 ? -0.834 -12.534 -4.783 1.00 94.25 108 THR A CA 1
ATOM 838 C C . THR A 1 108 ? 0.430 -13.178 -4.222 1.00 94.25 108 THR A C 1
ATOM 840 O O . THR A 1 108 ? 1.510 -12.870 -4.711 1.00 94.25 108 THR A O 1
ATOM 843 N N . LEU A 1 109 ? 0.327 -14.090 -3.247 1.00 93.81 109 LEU A N 1
ATOM 844 C CA . LEU A 1 109 ? 1.483 -14.797 -2.671 1.00 93.81 109 LEU A CA 1
ATOM 845 C C . LEU A 1 109 ? 2.021 -15.937 -3.552 1.00 93.81 109 LEU A C 1
ATOM 847 O O . LEU A 1 109 ? 3.045 -16.530 -3.227 1.00 93.81 109 LEU A O 1
ATOM 851 N N . LYS A 1 110 ? 1.367 -16.234 -4.681 1.00 92.56 110 LYS A N 1
ATOM 852 C CA . LYS A 1 110 ? 1.813 -17.256 -5.646 1.00 92.56 110 LYS A CA 1
ATOM 853 C C . LYS A 1 110 ? 2.984 -16.797 -6.522 1.00 92.56 110 LYS A C 1
ATOM 855 O O . LYS A 1 110 ? 3.549 -17.598 -7.260 1.00 92.56 110 LYS A O 1
ATOM 860 N N . ILE A 1 111 ? 3.329 -15.510 -6.483 1.00 92.94 111 ILE A N 1
ATOM 861 C CA . ILE A 1 111 ? 4.362 -14.900 -7.321 1.00 92.94 111 ILE A CA 1
ATOM 862 C C . ILE A 1 111 ? 5.389 -14.199 -6.429 1.00 92.94 111 ILE A C 1
ATOM 864 O O . ILE A 1 111 ? 5.037 -13.545 -5.453 1.00 92.94 111 ILE A O 1
ATOM 868 N N . ALA A 1 112 ? 6.666 -14.287 -6.800 1.00 92.88 112 ALA A N 1
ATOM 869 C CA . ALA A 1 112 ? 7.759 -13.595 -6.128 1.00 92.88 112 ALA A CA 1
ATOM 870 C C . ALA A 1 112 ? 8.744 -13.013 -7.149 1.00 92.88 112 ALA A C 1
ATOM 872 O O . ALA A 1 112 ? 8.884 -13.521 -8.258 1.00 92.88 112 ALA A O 1
ATOM 873 N N . TRP A 1 113 ? 9.455 -11.947 -6.767 1.00 91.69 113 TRP A N 1
ATOM 874 C CA . TRP A 1 113 ? 10.501 -11.333 -7.604 1.00 91.69 113 TRP A CA 1
ATOM 875 C C . TRP A 1 113 ? 11.690 -12.276 -7.874 1.00 91.69 113 TRP A C 1
ATOM 877 O O . TRP A 1 113 ? 12.366 -12.188 -8.905 1.00 91.69 113 TRP A O 1
ATOM 887 N N . SER A 1 114 ? 11.934 -13.182 -6.929 1.00 91.00 114 SER A N 1
ATOM 888 C CA . SER A 1 114 ? 12.884 -14.293 -7.011 1.00 91.00 114 SER A CA 1
ATOM 889 C C . SER A 1 114 ? 12.111 -15.620 -7.023 1.00 91.00 114 SER A C 1
ATOM 891 O O . SER A 1 114 ? 10.917 -15.640 -7.304 1.00 91.00 114 SER A O 1
ATOM 893 N N . SER A 1 115 ? 12.765 -16.743 -6.728 1.00 90.06 115 SER A N 1
ATOM 894 C CA . SER A 1 115 ? 12.042 -17.988 -6.452 1.00 90.06 115 SER A CA 1
ATOM 895 C C . SER A 1 115 ? 11.214 -17.839 -5.173 1.00 90.06 115 SER A C 1
ATOM 897 O O . SER A 1 115 ? 11.735 -17.360 -4.167 1.00 90.06 115 SER A O 1
ATOM 899 N N . THR A 1 116 ? 9.937 -18.214 -5.235 1.00 88.50 116 THR A N 1
ATOM 900 C CA . THR A 1 116 ? 9.035 -18.222 -4.077 1.00 88.50 116 THR A CA 1
ATOM 901 C C . THR A 1 116 ? 9.353 -19.404 -3.159 1.00 88.50 116 THR A C 1
ATOM 903 O O . THR A 1 116 ? 9.745 -20.467 -3.641 1.00 88.50 116 THR A O 1
ATOM 906 N N . ASP A 1 117 ? 9.204 -19.216 -1.850 1.00 90.12 117 ASP A N 1
ATOM 907 C CA . ASP A 1 117 ? 9.228 -20.291 -0.851 1.00 90.12 117 ASP A CA 1
ATOM 908 C C . ASP A 1 117 ? 7.816 -20.715 -0.406 1.00 90.12 117 ASP A C 1
ATOM 910 O O . ASP A 1 117 ? 7.676 -21.644 0.384 1.00 90.12 117 ASP A O 1
ATOM 914 N N . GLU A 1 118 ? 6.784 -20.020 -0.903 1.00 89.25 118 GLU A N 1
ATOM 915 C CA . GLU A 1 118 ? 5.353 -20.241 -0.655 1.00 89.25 118 GLU A CA 1
ATOM 916 C C . GLU A 1 118 ? 4.929 -20.257 0.828 1.00 89.25 118 GLU A C 1
ATOM 918 O O . GLU A 1 118 ? 3.764 -20.516 1.137 1.00 89.25 118 GLU A O 1
ATOM 923 N N . GLN A 1 119 ? 5.819 -19.884 1.757 1.00 88.81 119 GLN A N 1
ATOM 924 C CA . GLN A 1 119 ? 5.564 -19.946 3.202 1.00 88.81 119 GLN A CA 1
ATOM 925 C C . GLN A 1 119 ? 4.396 -19.050 3.629 1.00 88.81 119 GLN A C 1
ATOM 927 O O . GLN A 1 119 ? 3.675 -19.357 4.579 1.00 88.81 119 GLN A O 1
ATOM 932 N N . GLY A 1 120 ? 4.183 -17.946 2.906 1.00 89.56 120 GLY A N 1
ATOM 933 C CA . GLY A 1 120 ? 3.060 -17.048 3.150 1.00 89.56 120 GLY A CA 1
ATOM 934 C C . GLY A 1 120 ? 1.704 -17.746 3.015 1.00 89.56 120 GLY A C 1
ATOM 935 O O . GLY A 1 120 ? 0.821 -17.490 3.825 1.00 89.56 120 GLY A O 1
ATOM 936 N N . LEU A 1 121 ? 1.526 -18.657 2.050 1.00 94.50 121 LEU A N 1
ATOM 937 C CA . LEU A 1 121 ? 0.252 -19.366 1.874 1.00 94.50 121 LEU A CA 1
ATOM 938 C C . LEU A 1 121 ? -0.051 -20.268 3.075 1.00 94.50 121 LEU A C 1
ATOM 940 O O . LEU A 1 121 ? -1.161 -20.234 3.607 1.00 94.50 121 LEU A O 1
ATOM 944 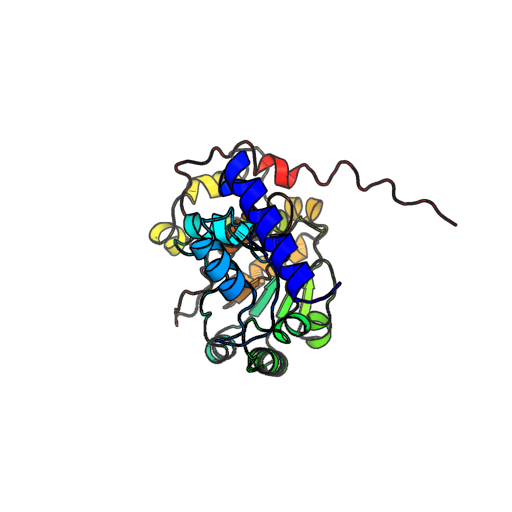N N . GLU A 1 122 ? 0.949 -21.011 3.552 1.00 94.94 122 GLU A N 1
ATOM 945 C CA . GLU A 1 122 ? 0.821 -21.869 4.734 1.00 94.94 122 GLU A CA 1
ATOM 946 C C . GLU A 1 122 ? 0.474 -21.061 5.997 1.00 94.94 122 GLU A C 1
ATOM 948 O O . GLU A 1 122 ? -0.372 -21.479 6.789 1.00 94.94 122 GLU A O 1
ATOM 953 N N . TYR A 1 123 ? 1.016 -19.849 6.155 1.00 94.19 123 TYR A N 1
ATOM 954 C CA . TYR A 1 123 ? 0.592 -18.955 7.237 1.00 94.19 123 TYR A CA 1
ATOM 955 C C . TYR A 1 123 ? -0.916 -18.648 7.192 1.00 94.19 123 TYR A C 1
ATOM 957 O O . TYR A 1 123 ? -1.579 -18.710 8.228 1.00 94.19 123 TYR A O 1
ATOM 965 N N . PHE A 1 124 ? -1.493 -18.363 6.018 1.00 96.12 124 PHE A N 1
ATOM 966 C CA . PHE A 1 124 ? -2.935 -18.101 5.903 1.00 96.12 124 PHE A CA 1
ATOM 967 C C . PHE A 1 124 ? -3.777 -19.347 6.244 1.00 96.12 124 PHE A C 1
ATOM 969 O O . PHE A 1 124 ? -4.834 -19.218 6.868 1.00 96.12 124 PHE A O 1
ATOM 976 N N . HIS A 1 125 ? -3.288 -20.558 5.946 1.00 97.12 125 HIS A N 1
ATOM 977 C CA . HIS A 1 125 ? -3.897 -21.808 6.425 1.00 97.12 125 HIS A CA 1
ATOM 978 C C . HIS A 1 125 ? -3.866 -21.931 7.952 1.00 97.12 125 HIS A C 1
ATOM 980 O O . HIS A 1 125 ? -4.883 -22.276 8.564 1.00 97.12 125 HIS A O 1
ATOM 986 N N . GLN A 1 126 ? -2.740 -21.601 8.583 1.00 97.38 126 GLN A N 1
ATOM 987 C CA . GLN A 1 126 ? -2.608 -21.609 10.042 1.00 97.38 126 GLN A CA 1
ATOM 988 C C . GLN A 1 126 ? -3.488 -20.542 10.700 1.00 97.38 126 GLN A C 1
ATOM 990 O O . GLN A 1 126 ? -4.155 -20.830 11.697 1.00 97.38 126 GLN A O 1
ATOM 995 N N . LEU A 1 127 ? -3.569 -19.345 10.112 1.00 96.31 127 LEU A N 1
ATOM 996 C CA . LEU A 1 127 ? -4.452 -18.279 10.575 1.00 96.31 127 LEU A CA 1
ATOM 997 C C . LEU A 1 127 ? -5.915 -18.728 10.512 1.00 96.31 127 LEU A C 1
ATOM 999 O O . LEU A 1 127 ? -6.630 -18.590 11.504 1.00 96.31 127 LEU A O 1
ATOM 1003 N N . LYS A 1 128 ? -6.346 -19.362 9.414 1.00 97.50 128 LYS A N 1
ATOM 1004 C CA . LYS A 1 128 ? -7.696 -19.933 9.309 1.00 97.50 128 LYS A CA 1
ATOM 1005 C C . LYS A 1 128 ? -7.943 -20.995 10.382 1.00 97.50 128 LYS A C 1
ATOM 1007 O O . LYS A 1 128 ? -8.961 -20.944 11.067 1.00 97.50 128 LYS A O 1
ATOM 1012 N N . LYS A 1 129 ? -7.006 -21.932 10.567 1.00 97.38 129 LYS A N 1
ATOM 1013 C CA . LYS A 1 129 ? -7.109 -23.006 11.571 1.00 97.38 129 LYS A CA 1
ATOM 1014 C C . LYS A 1 129 ? -7.161 -22.474 13.006 1.00 97.38 129 LYS A C 1
ATOM 1016 O O . LYS A 1 129 ? -7.773 -23.108 13.859 1.00 97.38 129 LYS A O 1
ATOM 1021 N N . SER A 1 130 ? -6.546 -21.322 13.271 1.00 96.56 130 SER A N 1
ATOM 1022 C CA . SER A 1 130 ? -6.547 -20.701 14.598 1.00 96.56 130 SER A CA 1
ATOM 1023 C C . SER A 1 130 ? -7.927 -20.211 15.055 1.00 96.56 130 SER A C 1
ATOM 1025 O O . SER A 1 130 ? -8.107 -19.963 16.244 1.00 96.56 130 SER A O 1
ATOM 1027 N N . GLY A 1 131 ? -8.885 -20.044 14.132 1.00 95.88 131 GLY A N 1
ATOM 1028 C CA . GLY A 1 131 ? -10.227 -19.541 14.445 1.00 95.88 131 GLY A CA 1
ATOM 1029 C C . GLY A 1 131 ? -10.270 -18.066 14.858 1.00 95.88 131 GLY A C 1
ATOM 1030 O O . GLY A 1 131 ? -11.301 -17.595 15.332 1.00 95.88 131 GLY A O 1
ATOM 1031 N N . LYS A 1 132 ? -9.160 -17.327 14.716 1.00 94.69 132 LYS A N 1
ATOM 1032 C CA . LYS A 1 132 ? -9.112 -15.895 15.028 1.00 94.69 132 LYS A CA 1
ATOM 1033 C C . LYS A 1 132 ? -10.010 -15.112 14.060 1.00 94.69 132 LYS A C 1
ATOM 1035 O O . LYS A 1 132 ? -9.999 -15.414 12.865 1.00 94.69 132 LYS A O 1
ATOM 1040 N N . PRO A 1 133 ? -10.727 -14.081 14.540 1.00 96.00 133 PRO A N 1
ATOM 1041 C CA . PRO A 1 133 ? -11.481 -13.186 13.677 1.00 96.00 133 PRO A CA 1
ATOM 1042 C C . PRO A 1 133 ? -10.593 -12.524 12.621 1.00 96.00 133 PRO A C 1
ATOM 1044 O O . PRO A 1 133 ? -9.572 -11.905 12.944 1.00 96.00 133 PRO A O 1
ATOM 1047 N N . VAL A 1 134 ? -11.030 -12.616 11.369 1.00 97.44 134 VAL A N 1
ATOM 1048 C CA . VAL A 1 134 ? -10.460 -11.891 10.236 1.00 97.44 134 VAL A CA 1
ATOM 1049 C C . VAL A 1 134 ? -11.467 -10.842 9.783 1.00 97.44 134 VAL A C 1
ATOM 1051 O O . VAL A 1 134 ? -12.630 -11.145 9.541 1.00 97.44 134 VAL A O 1
ATOM 1054 N N . ILE A 1 135 ? -11.048 -9.589 9.666 1.00 98.12 135 ILE A N 1
ATOM 1055 C CA . ILE A 1 135 ? -11.864 -8.539 9.052 1.00 98.12 135 ILE A CA 1
ATOM 1056 C C . ILE A 1 135 ? -11.283 -8.263 7.677 1.00 98.12 135 ILE A C 1
ATOM 1058 O O . ILE A 1 135 ? -10.118 -7.900 7.576 1.00 98.12 135 ILE A O 1
ATOM 1062 N N . ALA A 1 136 ? -12.074 -8.424 6.626 1.00 97.81 136 ALA A N 1
ATOM 1063 C CA . ALA A 1 136 ? -11.642 -8.127 5.270 1.00 97.81 136 ALA A CA 1
ATOM 1064 C C . ALA A 1 136 ? -12.348 -6.870 4.766 1.00 97.81 136 ALA A C 1
ATOM 1066 O O . ALA A 1 136 ? -13.570 -6.857 4.627 1.00 97.81 136 ALA A O 1
ATOM 1067 N N . ILE A 1 137 ? -11.577 -5.815 4.516 1.00 98.19 137 ILE A N 1
ATOM 1068 C CA . ILE A 1 137 ? -12.062 -4.532 4.009 1.00 98.19 137 ILE A CA 1
ATOM 1069 C C . ILE A 1 137 ? -11.668 -4.447 2.540 1.00 98.19 137 ILE A C 1
ATOM 1071 O O . ILE A 1 137 ? -10.507 -4.199 2.216 1.00 98.19 137 ILE A O 1
ATOM 1075 N N . ASP A 1 138 ? -12.626 -4.706 1.657 1.00 96.75 138 ASP A N 1
ATOM 1076 C CA . ASP A 1 138 ? -12.410 -4.747 0.211 1.00 96.75 138 ASP A CA 1
ATOM 1077 C C . ASP A 1 138 ? -13.751 -4.513 -0.507 1.00 96.75 138 ASP A C 1
ATOM 1079 O O . ASP A 1 138 ? -14.751 -5.099 -0.091 1.00 96.75 138 ASP A O 1
ATOM 1083 N N . PRO A 1 139 ? -13.842 -3.686 -1.564 1.00 96.06 139 PRO A N 1
ATOM 1084 C CA . PRO A 1 139 ? -15.071 -3.571 -2.355 1.00 96.06 139 PRO A CA 1
ATOM 1085 C C . PRO A 1 139 ? -15.495 -4.892 -3.023 1.00 96.06 139 PRO A C 1
ATOM 1087 O O . PRO A 1 139 ? -16.654 -5.029 -3.414 1.00 96.06 139 PRO A O 1
ATOM 1090 N N . ILE A 1 140 ? -14.580 -5.856 -3.179 1.00 94.62 140 ILE A N 1
ATOM 1091 C CA . ILE A 1 140 ? -14.823 -7.150 -3.818 1.00 94.62 140 ILE A CA 1
ATOM 1092 C C . ILE A 1 140 ? -14.681 -8.270 -2.783 1.00 94.62 140 ILE A C 1
ATOM 1094 O O . ILE A 1 140 ? -13.682 -8.363 -2.070 1.00 94.62 140 ILE A O 1
ATOM 1098 N N . CYS A 1 141 ? -15.654 -9.184 -2.747 1.00 95.81 141 CYS A N 1
ATOM 1099 C CA . CYS A 1 141 ? -15.513 -10.434 -2.006 1.00 95.81 141 CYS A CA 1
ATOM 1100 C C . CYS A 1 141 ? -14.522 -11.354 -2.742 1.00 95.81 141 CYS A C 1
ATOM 1102 O O . CYS A 1 141 ? -14.904 -12.064 -3.667 1.00 95.81 141 CYS A O 1
ATOM 1104 N N . SER A 1 142 ? -13.235 -11.278 -2.392 1.00 96.06 142 SER A N 1
ATOM 1105 C CA . SER A 1 142 ? -12.168 -12.061 -3.033 1.00 96.06 142 SER A CA 1
ATOM 1106 C C . SER A 1 142 ? -12.102 -13.510 -2.540 1.00 96.06 142 SER A C 1
ATOM 1108 O O . SER A 1 142 ? -12.639 -13.853 -1.486 1.00 96.06 142 SER A O 1
ATOM 1110 N N . GLU A 1 143 ? -11.351 -14.359 -3.243 1.00 96.25 143 GLU A N 1
ATOM 1111 C CA . GLU A 1 143 ? -11.108 -15.750 -2.851 1.00 96.25 143 GLU A CA 1
ATOM 1112 C C . GLU A 1 143 ? -10.404 -15.880 -1.492 1.00 96.25 143 GLU A C 1
ATOM 1114 O O . GLU A 1 143 ? -10.563 -16.890 -0.811 1.00 96.25 143 GLU A O 1
ATOM 1119 N N . THR A 1 144 ? -9.650 -14.859 -1.054 1.00 96.88 144 THR A N 1
ATOM 1120 C CA . THR A 1 144 ? -9.108 -14.827 0.314 1.00 96.88 144 THR A CA 1
ATOM 1121 C C . THR A 1 144 ? -10.236 -14.741 1.341 1.00 96.88 144 THR A C 1
ATOM 1123 O O . THR A 1 144 ? -10.182 -15.415 2.368 1.00 96.88 144 THR A O 1
ATOM 1126 N N . ILE A 1 145 ? -11.264 -13.937 1.072 1.00 97.50 145 ILE A N 1
ATOM 1127 C CA . ILE A 1 145 ? -12.408 -13.752 1.971 1.00 97.50 145 ILE A CA 1
ATOM 1128 C C . ILE A 1 145 ? -13.229 -15.040 2.020 1.00 97.50 145 ILE A C 1
ATOM 1130 O O . ILE A 1 145 ? -13.495 -15.556 3.105 1.00 97.50 145 ILE A O 1
ATOM 1134 N N . GLU A 1 146 ? -13.533 -15.616 0.855 1.00 97.31 146 GLU A N 1
ATOM 1135 C CA . GLU A 1 146 ? -14.222 -16.907 0.751 1.00 97.31 146 GLU A CA 1
ATOM 1136 C C . GLU A 1 146 ? -13.458 -18.026 1.467 1.00 97.31 146 GLU A C 1
ATOM 1138 O O . GLU A 1 146 ? -14.048 -18.844 2.174 1.00 97.31 146 GLU A O 1
ATOM 1143 N N . PHE A 1 147 ? -12.128 -18.045 1.343 1.00 97.88 147 PHE A N 1
ATOM 1144 C CA . PHE A 1 147 ? -11.289 -19.027 2.015 1.00 97.88 147 PHE A CA 1
ATOM 1145 C C . PHE A 1 147 ? -11.437 -18.989 3.532 1.00 97.88 147 PHE A C 1
ATOM 1147 O O . PHE A 1 147 ? -11.439 -20.054 4.149 1.00 97.88 147 PHE A O 1
ATOM 1154 N N . PHE A 1 148 ? -11.557 -17.817 4.150 1.00 97.75 148 PHE A N 1
ATOM 1155 C CA . PHE A 1 148 ? -11.731 -17.724 5.600 1.00 97.75 148 PHE A CA 1
ATOM 1156 C C . PHE A 1 148 ? -13.129 -18.139 6.073 1.00 97.75 148 PHE A C 1
ATOM 1158 O O . PHE A 1 148 ? -13.263 -18.524 7.236 1.00 97.75 148 PHE A O 1
ATOM 1165 N N . GLY A 1 149 ? -14.131 -18.147 5.187 1.00 95.56 149 GLY A N 1
ATOM 1166 C CA . GLY A 1 149 ? -15.500 -18.554 5.505 1.00 95.56 149 GLY A CA 1
ATOM 1167 C C . GLY A 1 149 ? -16.046 -17.792 6.713 1.00 95.56 149 GLY A C 1
ATOM 1168 O O . GLY A 1 149 ? -15.874 -16.579 6.813 1.00 95.56 149 GLY A O 1
ATOM 1169 N N . ASP A 1 150 ? -16.625 -18.516 7.671 1.00 94.19 150 ASP A N 1
ATOM 1170 C CA . ASP A 1 150 ? -17.250 -17.938 8.872 1.00 94.19 150 ASP A CA 1
ATOM 1171 C C . ASP A 1 150 ? -16.281 -17.153 9.779 1.00 94.19 150 ASP A C 1
ATOM 1173 O O . ASP A 1 150 ? -16.718 -16.352 10.605 1.00 94.19 150 ASP A O 1
ATOM 1177 N N . ASN A 1 151 ? -14.962 -17.340 9.626 1.00 94.00 151 ASN A N 1
ATOM 1178 C CA . ASN A 1 151 ? -13.968 -16.577 10.386 1.00 94.00 151 ASN A CA 1
ATOM 1179 C C . ASN A 1 151 ? -13.793 -15.147 9.852 1.00 94.00 151 ASN A C 1
ATOM 1181 O O . ASN A 1 151 ? -13.211 -14.313 10.552 1.00 94.00 151 ASN A O 1
ATOM 1185 N N . ALA A 1 152 ? -14.247 -14.862 8.625 1.00 97.12 152 ALA A N 1
ATOM 1186 C CA . ALA A 1 152 ? -14.125 -1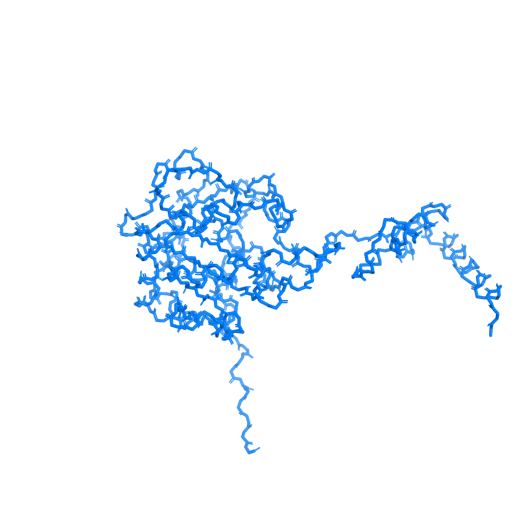3.552 8.006 1.00 97.12 152 ALA A CA 1
ATOM 1187 C C . ALA A 1 152 ? -15.411 -12.727 8.121 1.00 97.12 152 ALA A C 1
ATOM 1189 O O . ALA A 1 152 ? -16.493 -13.148 7.726 1.00 97.12 152 ALA A O 1
ATOM 1190 N N . THR A 1 153 ? -15.277 -11.487 8.586 1.00 97.81 153 THR A N 1
ATOM 1191 C CA . THR A 1 153 ? -16.288 -10.445 8.376 1.00 97.81 153 THR A CA 1
ATOM 1192 C C . THR A 1 153 ? -15.863 -9.580 7.200 1.00 97.81 153 THR A C 1
ATOM 1194 O O . THR A 1 153 ? -14.840 -8.897 7.271 1.00 97.81 153 THR A O 1
ATOM 1197 N N . TRP A 1 154 ? -16.658 -9.586 6.132 1.00 98.19 154 TRP A N 1
ATOM 1198 C CA . TRP A 1 154 ? -16.444 -8.728 4.972 1.00 98.19 154 TRP A CA 1
ATOM 1199 C C . TRP A 1 154 ? -17.084 -7.349 5.173 1.00 98.19 154 TRP A C 1
ATOM 1201 O O . TRP A 1 154 ? -18.242 -7.232 5.582 1.00 98.19 154 TRP A O 1
ATOM 1211 N N . ILE A 1 155 ? -16.317 -6.299 4.893 1.00 98.44 155 ILE A N 1
ATOM 1212 C CA . ILE A 1 155 ? -16.745 -4.903 4.892 1.00 98.44 155 ILE A CA 1
ATOM 1213 C C . ILE A 1 155 ? -16.444 -4.343 3.503 1.00 98.44 155 ILE A C 1
ATOM 1215 O O . ILE A 1 155 ? -15.286 -4.294 3.094 1.00 98.44 155 ILE A O 1
ATOM 1219 N N . ALA A 1 156 ? -17.486 -3.914 2.793 1.00 98.12 156 ALA A N 1
ATOM 1220 C CA . ALA A 1 156 ? -17.394 -3.470 1.407 1.00 98.12 156 ALA A CA 1
ATOM 1221 C C . ALA A 1 156 ? -17.604 -1.951 1.295 1.00 98.12 156 ALA A C 1
ATOM 1223 O O . ALA A 1 156 ? -18.740 -1.508 1.118 1.00 98.12 156 ALA A O 1
ATOM 1224 N N . PRO A 1 157 ? -16.549 -1.127 1.428 1.00 97.94 157 PRO A N 1
ATOM 1225 C CA . PRO A 1 157 ? -16.658 0.295 1.140 1.00 97.94 157 PRO A CA 1
ATOM 1226 C C . PRO A 1 157 ? -16.778 0.548 -0.369 1.00 97.94 157 PRO A C 1
ATOM 1228 O O . PRO A 1 157 ? -16.252 -0.199 -1.194 1.00 97.94 157 PRO A O 1
ATOM 1231 N N . ASN A 1 158 ? -17.409 1.662 -0.736 1.00 97.75 158 ASN A N 1
ATOM 1232 C CA . ASN A 1 158 ? -17.378 2.213 -2.086 1.00 97.75 158 ASN A CA 1
ATOM 1233 C C . ASN A 1 158 ? -15.922 2.418 -2.542 1.00 97.75 158 ASN A C 1
ATOM 1235 O O . ASN A 1 158 ? -15.063 2.844 -1.762 1.00 97.75 158 ASN A O 1
ATOM 1239 N N . MET A 1 159 ? -15.634 2.175 -3.823 1.00 94.88 159 MET A N 1
ATOM 1240 C CA . MET A 1 159 ? -14.270 2.305 -4.345 1.00 94.88 159 MET A CA 1
ATOM 1241 C C . MET A 1 159 ? -13.688 3.706 -4.103 1.00 94.88 159 MET A C 1
ATOM 1243 O O . MET A 1 159 ? -14.338 4.715 -4.373 1.00 94.88 159 MET A O 1
ATOM 1247 N N . GLY A 1 160 ? -12.440 3.764 -3.631 1.00 94.31 160 GLY A N 1
ATOM 1248 C CA . GLY A 1 160 ? -11.713 5.018 -3.412 1.00 94.31 160 GLY A CA 1
ATOM 1249 C C . GLY A 1 160 ? -12.115 5.780 -2.144 1.00 94.31 160 GLY A C 1
ATOM 1250 O O . GLY A 1 160 ? -11.651 6.904 -1.950 1.00 94.31 160 GLY A O 1
ATOM 1251 N N . THR A 1 161 ? -12.946 5.190 -1.277 1.00 97.62 161 THR A N 1
ATOM 1252 C CA . THR A 1 161 ? -13.450 5.834 -0.050 1.00 97.62 161 THR A CA 1
ATOM 1253 C C . THR A 1 161 ? -12.769 5.359 1.238 1.00 97.62 161 THR A C 1
ATOM 1255 O O . THR A 1 161 ? -13.153 5.779 2.327 1.00 97.62 161 THR A O 1
ATOM 1258 N N . ASP A 1 162 ? -11.707 4.553 1.138 1.00 97.25 162 ASP A N 1
ATOM 1259 C CA . ASP A 1 162 ? -10.970 3.977 2.274 1.00 97.25 162 ASP A CA 1
ATOM 1260 C C . ASP A 1 162 ? -10.545 5.014 3.320 1.00 97.25 162 ASP A C 1
ATOM 1262 O O . ASP A 1 162 ? -10.703 4.798 4.518 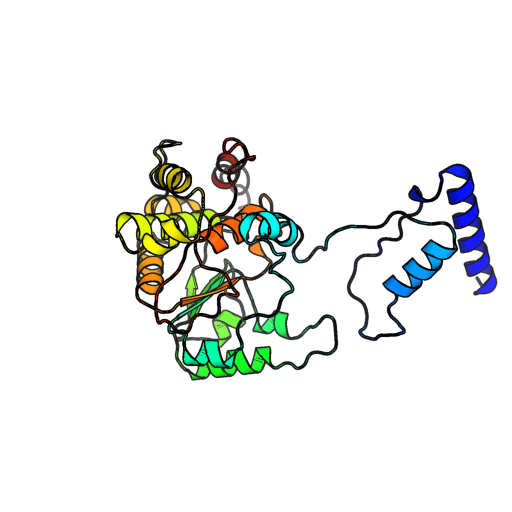1.00 97.25 162 ASP A O 1
ATOM 1266 N N . VAL A 1 163 ? -10.062 6.178 2.873 1.00 97.88 163 VAL A N 1
ATOM 1267 C CA . VAL A 1 163 ? -9.628 7.264 3.768 1.00 97.88 163 VAL A CA 1
ATOM 1268 C C . VAL A 1 163 ? -10.798 7.795 4.602 1.00 97.88 163 VAL A C 1
ATOM 1270 O O . VAL A 1 163 ? -10.615 8.111 5.773 1.00 97.88 163 VAL A O 1
ATOM 1273 N N . ALA A 1 164 ? -12.011 7.857 4.044 1.00 98.25 164 ALA A N 1
ATOM 1274 C CA . ALA A 1 164 ? -13.190 8.260 4.808 1.00 98.25 164 ALA A CA 1
ATOM 1275 C C . ALA A 1 164 ? -13.552 7.213 5.871 1.00 98.25 164 ALA A C 1
ATOM 1277 O O . ALA A 1 164 ? -13.848 7.579 7.007 1.00 98.25 164 ALA A O 1
ATOM 1278 N N . LEU A 1 165 ? -13.445 5.921 5.539 1.00 98.44 165 LEU A N 1
ATOM 1279 C CA . LEU A 1 165 ? -13.641 4.839 6.507 1.00 98.44 165 LEU A CA 1
ATOM 1280 C C . LEU A 1 165 ? -12.623 4.928 7.656 1.00 98.44 165 LEU A C 1
ATOM 1282 O O . LEU A 1 165 ? -13.013 4.896 8.822 1.00 98.44 165 LEU A O 1
ATOM 1286 N N . MET A 1 166 ? -11.337 5.105 7.338 1.00 98.12 166 MET A N 1
ATOM 1287 C CA . MET A 1 166 ? -10.269 5.257 8.335 1.00 98.12 166 MET A CA 1
ATOM 1288 C C . MET A 1 166 ? -10.488 6.480 9.235 1.00 98.12 166 MET A C 1
ATOM 1290 O O . MET A 1 166 ? -10.353 6.373 10.451 1.00 98.12 166 MET A O 1
ATOM 1294 N N . LEU A 1 167 ? -10.883 7.627 8.671 1.00 98.06 167 LEU A N 1
ATOM 1295 C CA . LEU A 1 167 ? -11.188 8.837 9.444 1.00 98.06 167 LEU A CA 1
ATOM 1296 C C . LEU A 1 167 ? -12.398 8.638 10.375 1.00 98.06 167 LEU A C 1
ATOM 1298 O O . LEU A 1 167 ? -12.354 9.071 11.525 1.00 98.06 167 LEU A O 1
ATOM 1302 N N . GLY A 1 168 ? -13.438 7.930 9.918 1.00 98.06 168 GLY A N 1
ATOM 1303 C CA . GLY A 1 168 ? -14.591 7.548 10.743 1.00 98.06 168 GLY A CA 1
ATOM 1304 C C . GLY A 1 168 ? -14.211 6.663 11.933 1.00 98.06 168 GLY A C 1
ATOM 1305 O O . GLY A 1 168 ? -14.678 6.879 13.057 1.00 98.06 168 GLY A O 1
ATOM 1306 N N . ILE A 1 169 ? -13.318 5.694 11.711 1.00 96.94 169 ILE A N 1
ATOM 1307 C CA . ILE A 1 169 ? -12.738 4.854 12.769 1.00 96.94 169 ILE A CA 1
ATOM 1308 C C . ILE A 1 169 ? -11.920 5.713 13.746 1.00 96.94 169 ILE A C 1
ATOM 1310 O O . ILE A 1 169 ? -12.165 5.659 14.953 1.00 96.94 169 ILE A O 1
ATOM 1314 N N . ALA A 1 170 ? -11.006 6.546 13.240 1.00 95.75 170 ALA A N 1
ATOM 1315 C CA . ALA A 1 170 ? -10.145 7.419 14.039 1.00 95.75 170 ALA A CA 1
ATOM 1316 C C . ALA A 1 170 ? -10.957 8.370 14.930 1.00 95.75 170 ALA A C 1
ATOM 1318 O O . ALA A 1 170 ? -10.753 8.426 16.143 1.00 95.75 170 ALA A O 1
ATOM 1319 N N . HIS A 1 171 ? -11.952 9.049 14.355 1.00 97.12 171 HIS A N 1
ATOM 1320 C CA . HIS A 1 171 ? -12.865 9.917 15.092 1.00 97.12 171 HIS A CA 1
ATOM 1321 C C . HIS A 1 171 ? -13.624 9.155 16.188 1.00 97.12 171 HIS A C 1
ATOM 1323 O O . HIS A 1 171 ? -13.779 9.646 17.308 1.00 97.12 171 HIS A O 1
ATOM 1329 N N . THR A 1 172 ? -14.096 7.941 15.898 1.00 95.06 172 THR A N 1
ATOM 1330 C CA . THR A 1 172 ? -14.805 7.113 16.885 1.00 95.06 172 THR A CA 1
ATOM 1331 C C . THR A 1 172 ? -13.893 6.763 18.064 1.00 95.06 172 THR A C 1
ATOM 1333 O O . THR A 1 172 ? -14.262 6.964 19.219 1.00 95.06 172 THR A O 1
ATOM 1336 N N . LEU A 1 173 ? -12.664 6.319 17.795 1.00 92.00 173 LEU A N 1
ATOM 1337 C CA . LEU A 1 173 ? -11.661 6.039 18.829 1.00 92.00 173 LEU A CA 1
ATOM 1338 C C . LEU A 1 173 ? -11.278 7.281 19.641 1.00 92.00 173 LEU A C 1
ATOM 1340 O O . LEU A 1 173 ? -11.095 7.204 20.861 1.00 92.00 173 LEU A O 1
ATOM 1344 N N . MET A 1 174 ? -11.180 8.428 18.974 1.00 93.69 174 MET A N 1
ATOM 1345 C CA . MET A 1 174 ? -10.902 9.718 19.591 1.00 93.69 174 MET A CA 1
ATOM 1346 C C . MET A 1 174 ? -12.003 10.112 20.584 1.00 93.69 174 MET A C 1
ATOM 1348 O O . MET A 1 174 ? -11.742 10.261 21.778 1.00 93.69 174 MET A O 1
ATOM 1352 N N . THR A 1 175 ? -13.246 10.200 20.109 1.00 95.25 175 THR A N 1
ATOM 1353 C CA . THR A 1 175 ? -14.415 10.612 20.907 1.00 95.25 175 THR A CA 1
ATOM 1354 C C . THR A 1 175 ? -14.751 9.658 22.053 1.00 95.25 175 THR A C 1
ATOM 1356 O O . THR A 1 175 ? -15.185 10.108 23.110 1.00 95.25 175 THR A O 1
ATOM 1359 N N . GLN A 1 176 ? -14.497 8.357 21.892 1.00 92.62 176 GLN A N 1
ATOM 1360 C CA . GLN A 1 176 ? -14.672 7.364 22.957 1.00 92.62 176 GLN A CA 1
ATOM 1361 C C . GLN A 1 176 ? -13.481 7.288 23.932 1.00 92.62 176 GLN A C 1
ATOM 1363 O O . GLN A 1 176 ? -13.489 6.458 24.841 1.00 92.62 176 GLN A O 1
ATOM 1368 N N . GLY A 1 177 ? -12.426 8.091 23.741 1.00 90.81 177 GLY A N 1
ATOM 1369 C CA . GLY A 1 177 ? -11.223 8.049 24.580 1.00 90.81 177 GLY A CA 1
ATOM 1370 C C . GLY A 1 177 ? -10.448 6.727 24.495 1.00 90.81 177 GLY A C 1
ATOM 1371 O O . GLY A 1 177 ? -9.757 6.359 25.443 1.00 90.81 177 GLY A O 1
ATOM 1372 N N . LYS A 1 178 ? -10.583 5.990 23.384 1.00 87.75 178 LYS A N 1
ATOM 1373 C CA . LYS A 1 178 ? -9.942 4.683 23.152 1.00 87.75 178 LYS A CA 1
ATOM 1374 C C . LYS A 1 178 ? -8.605 4.770 22.404 1.00 87.75 178 LYS A C 1
ATOM 1376 O O . LYS A 1 178 ? -7.895 3.768 22.354 1.00 87.75 178 LYS A O 1
ATOM 1381 N N . HIS A 1 179 ? -8.263 5.936 21.859 1.00 85.31 179 HIS A N 1
ATOM 1382 C CA . HIS A 1 179 ? -6.946 6.238 21.292 1.00 85.31 179 HIS A CA 1
ATOM 1383 C C . HIS A 1 179 ? -5.879 6.356 22.393 1.00 85.31 179 HIS A C 1
ATOM 1385 O O . HIS A 1 179 ? -6.164 6.815 23.503 1.00 85.31 179 HIS A O 1
ATOM 1391 N N . ASP A 1 180 ? -4.644 5.951 22.098 1.00 83.88 180 ASP A N 1
ATOM 1392 C CA . ASP A 1 180 ? -3.557 6.014 23.072 1.00 83.88 180 ASP A CA 1
ATOM 1393 C C . ASP A 1 180 ? -2.827 7.361 23.024 1.00 83.88 180 ASP A C 1
ATOM 1395 O O . ASP A 1 180 ? -1.946 7.609 22.197 1.00 83.88 180 ASP A O 1
ATOM 1399 N N . LYS A 1 181 ? -3.207 8.236 23.954 1.00 84.25 181 LYS A N 1
ATOM 1400 C CA . LYS A 1 181 ? -2.646 9.584 24.081 1.00 84.25 181 LYS A CA 1
ATOM 1401 C C . LYS A 1 181 ? -1.158 9.585 24.423 1.00 84.25 181 LYS A C 1
ATOM 1403 O O . LYS A 1 181 ? -0.435 10.431 23.915 1.00 84.25 181 LYS A O 1
ATOM 1408 N N . VAL A 1 182 ? -0.685 8.632 25.232 1.00 87.69 182 VAL A N 1
ATOM 1409 C CA . VAL A 1 182 ? 0.724 8.591 25.659 1.00 87.69 182 VAL A CA 1
ATOM 1410 C C . VAL A 1 182 ? 1.625 8.316 24.462 1.00 87.69 182 VAL A C 1
ATOM 1412 O O . VAL A 1 182 ? 2.687 8.922 24.329 1.00 87.69 182 VAL A O 1
ATOM 1415 N N . PHE A 1 183 ? 1.205 7.420 23.568 1.00 83.06 183 PHE A N 1
ATOM 1416 C CA . PHE A 1 183 ? 1.967 7.158 22.354 1.00 83.06 183 PHE A CA 1
ATOM 1417 C C . PHE A 1 183 ? 1.926 8.323 21.379 1.00 83.06 183 PHE A C 1
ATOM 1419 O O . PHE A 1 183 ? 2.975 8.714 20.873 1.00 83.06 183 PHE A O 1
ATOM 1426 N N . LEU A 1 184 ? 0.745 8.904 21.164 1.00 82.94 184 LEU A N 1
ATOM 1427 C CA . LEU A 1 184 ? 0.584 10.087 20.321 1.00 82.94 184 LEU A CA 1
ATOM 1428 C C . LEU A 1 184 ? 1.495 11.231 20.786 1.00 82.94 184 LEU A C 1
ATOM 1430 O O . LEU A 1 184 ? 2.215 11.810 19.978 1.00 82.94 184 LEU A O 1
ATOM 1434 N N . GLU A 1 185 ? 1.536 11.510 22.087 1.00 86.69 185 GLU A N 1
ATOM 1435 C CA . GLU A 1 185 ? 2.378 12.565 22.660 1.00 86.69 185 GLU A CA 1
ATOM 1436 C C . GLU A 1 185 ? 3.880 12.263 22.555 1.00 86.69 185 GLU A C 1
ATOM 1438 O O . GLU A 1 185 ? 4.679 13.175 22.350 1.00 86.69 185 GLU A O 1
ATOM 1443 N N . LYS A 1 186 ? 4.284 10.995 22.705 1.00 88.06 186 LYS A N 1
ATOM 1444 C CA . LYS A 1 186 ? 5.701 10.615 22.811 1.00 88.06 186 LYS A CA 1
ATOM 1445 C C . LYS A 1 186 ? 6.362 10.261 21.479 1.00 88.06 186 LYS A C 1
ATOM 1447 O O . LYS A 1 186 ? 7.559 10.497 21.324 1.00 88.06 186 LYS A O 1
ATOM 1452 N N . TYR A 1 187 ? 5.622 9.649 20.559 1.00 85.06 187 TYR A N 1
ATOM 1453 C CA . TYR A 1 187 ? 6.167 9.010 19.355 1.00 85.06 187 TYR A CA 1
ATOM 1454 C C . TYR A 1 187 ? 5.648 9.616 18.048 1.00 85.06 187 TYR A C 1
ATOM 1456 O O . TYR A 1 187 ? 6.005 9.132 16.977 1.00 85.06 187 TYR A O 1
ATOM 1464 N N . THR A 1 188 ? 4.834 10.674 18.109 1.00 84.00 188 THR A N 1
ATOM 1465 C CA . THR A 1 188 ? 4.292 11.331 16.912 1.00 84.00 188 THR A CA 1
ATOM 1466 C C . THR A 1 188 ? 4.487 12.841 16.945 1.00 84.00 188 THR A C 1
ATOM 1468 O O . THR A 1 188 ? 4.839 13.432 17.966 1.00 84.00 188 THR A O 1
ATOM 1471 N N . THR A 1 189 ? 4.252 13.492 15.808 1.00 88.44 189 THR A N 1
ATOM 1472 C CA . THR A 1 189 ? 4.167 14.949 15.713 1.00 88.44 189 THR A CA 1
ATOM 1473 C C . THR A 1 189 ? 3.000 15.354 14.818 1.00 88.44 189 THR A C 1
ATOM 1475 O O . THR A 1 189 ? 2.713 14.692 13.826 1.00 88.44 189 THR A O 1
ATOM 1478 N N . GLY A 1 190 ? 2.327 16.459 15.149 1.00 90.12 190 GLY A N 1
ATOM 1479 C CA . GLY A 1 190 ? 1.201 16.978 14.363 1.00 90.12 190 GLY A CA 1
ATOM 1480 C C . GLY A 1 190 ? -0.188 16.466 14.770 1.00 90.12 190 GLY A C 1
ATOM 1481 O O . GLY A 1 190 ? -1.169 16.838 14.128 1.00 90.12 190 GLY A O 1
ATOM 1482 N N . TYR A 1 191 ? -0.299 15.654 15.832 1.00 88.81 191 TYR A N 1
ATOM 1483 C CA . TYR A 1 191 ? -1.594 15.156 16.316 1.00 88.81 191 TYR A CA 1
ATOM 1484 C C . TYR A 1 191 ? -2.597 16.266 16.688 1.00 88.81 191 TYR A C 1
ATOM 1486 O O . TYR A 1 191 ? -3.743 16.150 16.265 1.00 88.81 191 TYR A O 1
ATOM 1494 N N . PRO A 1 192 ? -2.229 17.370 17.377 1.00 92.50 192 PRO A N 1
ATOM 1495 C CA . PRO A 1 192 ? -3.197 18.426 17.696 1.00 92.50 192 PRO A CA 1
ATOM 1496 C C . PRO A 1 192 ? -3.892 19.016 16.456 1.00 92.50 192 PRO A C 1
ATOM 1498 O O . PRO A 1 192 ? -5.103 19.219 16.453 1.00 92.50 192 PRO A O 1
ATOM 1501 N N . GLN A 1 193 ? -3.144 19.231 15.369 1.00 94.62 193 GLN A N 1
ATOM 1502 C CA . GLN A 1 193 ? -3.682 19.719 14.095 1.00 94.62 193 GLN A CA 1
ATOM 1503 C C . GLN A 1 193 ? -4.591 18.679 13.431 1.00 94.62 193 GLN A C 1
ATOM 1505 O O . GLN A 1 193 ? -5.602 19.022 12.813 1.00 94.62 193 GLN A O 1
ATOM 1510 N N . PHE A 1 194 ? -4.237 17.401 13.553 1.00 93.88 194 PHE A N 1
ATOM 1511 C CA . PHE A 1 194 ? -5.050 16.311 13.040 1.00 93.88 194 PHE A CA 1
ATOM 1512 C C . PHE A 1 194 ? -6.353 16.133 13.834 1.00 93.88 194 PHE A C 1
ATOM 1514 O O . PHE A 1 194 ? -7.417 15.979 13.238 1.00 93.88 194 PHE A O 1
ATOM 1521 N N . GLU A 1 195 ? -6.313 16.258 15.160 1.00 93.50 195 GLU A N 1
ATOM 1522 C CA . GLU A 1 195 ? -7.495 16.253 16.026 1.00 93.50 195 GLU A CA 1
ATOM 1523 C C . GLU A 1 195 ? -8.449 17.412 15.689 1.00 93.50 195 GLU A C 1
ATOM 1525 O O . GLU A 1 195 ? -9.665 17.217 15.611 1.00 93.50 195 GLU A O 1
ATOM 1530 N N . GLU A 1 196 ? -7.932 18.613 15.410 1.00 96.38 196 GLU A N 1
ATOM 1531 C CA . GLU A 1 196 ? -8.752 19.731 14.921 1.00 96.38 196 GLU A CA 1
ATOM 1532 C C . GLU A 1 196 ? -9.459 19.406 13.596 1.00 96.38 196 GLU A C 1
ATOM 1534 O O . GLU A 1 196 ? -10.620 19.774 13.409 1.00 96.38 196 GLU A O 1
ATOM 1539 N N . TYR A 1 197 ? -8.802 18.679 12.691 1.00 96.19 197 TYR A N 1
ATOM 1540 C CA . TYR A 1 197 ? -9.409 18.214 11.443 1.00 96.19 197 TYR A CA 1
ATOM 1541 C C . TYR A 1 197 ? -10.429 17.085 11.643 1.00 96.19 197 TYR A C 1
ATOM 1543 O O . TYR A 1 197 ? -11.500 17.113 11.026 1.00 96.19 197 TYR A O 1
ATOM 1551 N N . LEU A 1 198 ? -10.142 16.119 12.520 1.00 94.75 198 LEU A N 1
ATOM 1552 C CA . LEU A 1 198 ? -11.069 15.042 12.869 1.00 94.75 198 LEU A CA 1
ATOM 1553 C C . LEU A 1 198 ? -12.346 15.602 13.493 1.00 94.75 198 LEU A C 1
ATOM 1555 O O . LEU A 1 198 ? -13.445 15.259 13.064 1.00 94.75 198 LEU A O 1
ATOM 1559 N N . THR A 1 199 ? -12.205 16.503 14.465 1.00 97.00 199 THR A N 1
ATOM 1560 C CA . THR A 1 199 ? -13.333 17.158 15.150 1.00 97.00 199 THR A CA 1
ATOM 1561 C C . THR A 1 199 ? -14.086 18.154 14.267 1.00 97.00 199 THR A C 1
ATOM 1563 O O . THR A 1 199 ? -15.146 18.636 14.661 1.00 97.00 199 THR A O 1
ATOM 1566 N N . GLY A 1 200 ? -13.564 18.470 13.078 1.00 97.06 200 GLY A N 1
ATOM 1567 C CA . GLY A 1 200 ? -14.145 19.453 12.172 1.00 97.06 200 GLY A CA 1
ATOM 1568 C C . GLY A 1 200 ? -13.929 20.902 12.610 1.00 97.06 200 GLY A C 1
ATOM 1569 O O . GLY A 1 200 ? -14.542 21.797 12.041 1.00 97.06 200 GLY A O 1
ATOM 1570 N N . LYS A 1 201 ? -13.063 21.179 13.592 1.00 96.94 201 LYS A N 1
ATOM 1571 C CA . LYS A 1 201 ? -12.732 22.554 14.006 1.00 96.94 201 LYS A CA 1
ATOM 1572 C C . LYS A 1 201 ? -12.070 23.352 12.881 1.00 96.94 201 LYS A C 1
ATOM 1574 O O . LYS A 1 201 ? -12.284 24.556 12.790 1.00 96.94 201 LYS A O 1
ATOM 1579 N N . SER A 1 202 ? -11.289 22.694 12.023 1.00 94.69 202 SER A N 1
ATOM 1580 C CA . SER A 1 202 ? -10.579 23.356 10.921 1.00 94.69 202 SER A CA 1
ATOM 1581 C C . SER A 1 202 ? -11.402 23.503 9.633 1.00 94.69 202 SER A C 1
ATOM 1583 O O . SER A 1 202 ? -11.069 24.339 8.792 1.00 94.69 202 SER A O 1
ATOM 1585 N N . ASP A 1 203 ? -12.478 22.725 9.453 1.00 94.81 203 ASP A N 1
ATOM 1586 C CA . ASP A 1 203 ? -13.241 22.678 8.192 1.00 94.81 203 ASP A CA 1
ATOM 1587 C C . ASP A 1 203 ? -14.773 22.578 8.338 1.00 94.81 203 ASP A C 1
ATOM 1589 O O . ASP A 1 203 ? -15.479 22.415 7.339 1.00 94.81 203 ASP A O 1
ATOM 1593 N N . ASN A 1 204 ? -15.296 22.707 9.559 1.00 96.75 204 ASN A N 1
ATOM 1594 C CA . ASN A 1 204 ? -16.708 22.570 9.935 1.00 96.75 204 ASN A CA 1
ATOM 1595 C C . ASN A 1 204 ? -17.344 21.213 9.586 1.00 96.75 204 ASN A C 1
ATOM 1597 O O . ASN A 1 204 ? -18.565 21.121 9.478 1.00 96.75 204 ASN A O 1
ATOM 1601 N N . THR A 1 205 ? -16.544 20.159 9.398 1.00 97.50 205 THR A N 1
ATOM 1602 C CA . THR A 1 205 ? -17.042 18.823 9.045 1.00 97.50 205 THR A CA 1
ATOM 1603 C C . THR A 1 205 ? -16.440 17.768 9.974 1.00 97.50 205 THR A C 1
ATOM 1605 O O . THR A 1 205 ? -15.358 17.252 9.686 1.00 97.50 205 THR A O 1
ATOM 1608 N N . PRO A 1 206 ? -17.105 17.413 11.090 1.00 98.06 206 PRO A N 1
ATOM 1609 C CA . PRO A 1 206 ? -16.649 16.320 11.941 1.00 98.06 206 PRO A CA 1
ATOM 1610 C C . PRO A 1 206 ? -16.579 15.016 11.144 1.00 98.06 206 PRO A C 1
ATOM 1612 O O . PRO A 1 206 ? -17.547 14.636 10.483 1.00 98.06 206 PRO A O 1
ATOM 1615 N N . LYS A 1 207 ? -15.449 14.309 11.210 1.00 98.31 207 LYS A N 1
ATOM 1616 C CA . LYS A 1 207 ? -15.223 13.054 10.473 1.00 98.31 207 LYS A CA 1
ATOM 1617 C C . LYS A 1 207 ? -15.855 11.857 11.184 1.00 98.31 207 LYS A C 1
ATOM 1619 O O . LYS A 1 207 ? -15.209 10.839 11.397 1.00 98.31 207 LYS A O 1
ATOM 1624 N N . SER A 1 208 ? -17.106 12.007 11.609 1.00 98.56 208 SER A N 1
ATOM 1625 C CA . SER A 1 208 ? -17.834 11.007 12.389 1.00 98.56 208 SER A CA 1
ATOM 1626 C C . SER A 1 208 ? -18.056 9.702 11.620 1.00 98.56 208 SER A C 1
ATOM 1628 O O . SER A 1 208 ? -17.935 9.646 10.396 1.00 98.56 208 SER A O 1
ATOM 1630 N N . ALA A 1 209 ? -18.430 8.638 12.335 1.00 98.50 209 ALA A N 1
ATOM 1631 C CA . ALA A 1 209 ? -18.834 7.388 11.700 1.00 98.50 209 ALA A CA 1
ATOM 1632 C C . ALA A 1 209 ? -20.066 7.575 10.790 1.00 98.50 209 ALA A C 1
ATOM 1634 O O . ALA A 1 209 ? -20.103 6.990 9.713 1.00 98.50 209 ALA A O 1
ATOM 1635 N N . ALA A 1 210 ? -21.018 8.442 11.160 1.00 98.69 210 ALA A N 1
ATOM 1636 C CA . ALA A 1 210 ? -22.141 8.822 10.298 1.00 98.69 210 ALA A CA 1
ATOM 1637 C C . ALA A 1 210 ? -21.672 9.487 8.990 1.00 98.69 210 ALA A C 1
ATOM 1639 O O . ALA A 1 210 ? -22.084 9.082 7.906 1.00 98.69 210 ALA A O 1
ATOM 1640 N N . TRP A 1 211 ? -20.743 10.448 9.075 1.00 98.69 211 TRP A N 1
ATOM 1641 C CA . TRP A 1 211 ? -20.138 11.086 7.899 1.00 98.69 211 TRP A CA 1
ATOM 1642 C C . TRP A 1 211 ? -19.418 10.067 7.003 1.00 98.69 211 TRP A C 1
ATOM 1644 O O . TRP A 1 211 ? -19.575 10.071 5.781 1.00 98.69 211 TRP A O 1
ATOM 1654 N N . ALA A 1 212 ? -18.650 9.157 7.605 1.00 98.62 212 ALA A N 1
ATOM 1655 C CA . ALA A 1 212 ? -17.957 8.110 6.867 1.00 98.62 212 ALA A CA 1
ATOM 1656 C C . ALA A 1 212 ? -18.946 7.141 6.201 1.00 98.62 212 ALA A C 1
ATOM 1658 O O . ALA A 1 212 ? -18.703 6.705 5.076 1.00 98.62 212 ALA A O 1
ATOM 1659 N N . ALA A 1 213 ? -20.071 6.831 6.850 1.00 98.75 213 ALA A N 1
ATOM 1660 C CA . ALA A 1 213 ? -21.102 5.954 6.306 1.00 98.75 213 ALA A CA 1
ATOM 1661 C C . ALA A 1 213 ? -21.747 6.525 5.035 1.00 98.75 213 ALA A C 1
ATOM 1663 O O . ALA A 1 213 ? -21.921 5.795 4.059 1.00 98.75 213 ALA A O 1
ATOM 1664 N N . GLU A 1 214 ? -22.025 7.832 5.002 1.00 98.62 214 GLU A N 1
ATOM 1665 C CA . GLU A 1 214 ? -22.582 8.504 3.818 1.00 98.62 214 GLU A CA 1
ATOM 1666 C C . GLU A 1 214 ? -21.663 8.406 2.591 1.00 98.62 214 GLU A C 1
ATOM 1668 O O . GLU A 1 214 ? -22.135 8.250 1.465 1.00 98.62 214 GLU A O 1
ATOM 1673 N N . ILE A 1 215 ? -20.345 8.476 2.798 1.00 98.50 215 ILE A N 1
ATOM 1674 C CA . ILE A 1 215 ? -19.354 8.433 1.715 1.00 98.50 215 ILE A CA 1
ATOM 1675 C C . ILE A 1 215 ? -19.068 6.989 1.295 1.00 98.50 215 ILE A C 1
ATOM 1677 O O . ILE A 1 215 ? -19.044 6.655 0.107 1.00 98.50 215 ILE A O 1
ATOM 1681 N N . THR A 1 216 ? -18.817 6.128 2.277 1.00 98.56 216 THR A N 1
ATOM 1682 C CA . THR A 1 216 ? -18.303 4.773 2.053 1.00 98.56 216 THR A CA 1
ATOM 1683 C C . THR A 1 216 ? -19.400 3.770 1.737 1.00 98.56 216 THR A C 1
ATOM 1685 O O . THR A 1 216 ? -19.099 2.714 1.196 1.00 98.56 216 THR A O 1
ATOM 1688 N N . GLY A 1 217 ? -20.655 4.059 2.084 1.00 98.44 217 GLY A N 1
ATOM 1689 C CA . GLY A 1 217 ? -21.742 3.082 2.029 1.00 98.44 217 GLY A CA 1
ATOM 1690 C C . GLY A 1 217 ? -21.675 2.010 3.125 1.00 98.44 217 GLY A C 1
ATOM 1691 O O . GLY A 1 217 ? -22.579 1.181 3.206 1.00 98.44 217 GLY A O 1
ATOM 1692 N N . VAL A 1 218 ? -20.651 2.022 3.990 1.00 98.69 218 VAL A N 1
ATOM 1693 C CA . VAL A 1 218 ? -20.554 1.119 5.144 1.00 98.69 218 VAL A CA 1
ATOM 1694 C C . VAL A 1 218 ? -21.446 1.660 6.265 1.00 98.69 218 VAL A C 1
ATOM 1696 O O . VAL A 1 218 ? -21.265 2.809 6.663 1.00 98.69 218 VAL A O 1
ATOM 1699 N N . PRO A 1 219 ? -22.387 0.876 6.822 1.00 98.62 219 PRO A N 1
ATOM 1700 C CA . PRO A 1 219 ? -23.260 1.344 7.895 1.00 98.62 219 PRO A CA 1
ATOM 1701 C C . PRO A 1 219 ? -22.488 1.906 9.095 1.00 98.62 219 PRO A C 1
ATOM 1703 O O . PRO A 1 219 ? -21.538 1.284 9.569 1.00 98.62 219 PRO A O 1
ATOM 1706 N N . GLU A 1 220 ? -22.951 3.027 9.657 1.00 98.62 220 GLU A N 1
ATOM 1707 C CA . GLU A 1 220 ? -22.330 3.683 10.822 1.00 98.62 220 GLU A CA 1
ATOM 1708 C C . GLU A 1 220 ? -22.067 2.698 11.971 1.00 98.62 220 GLU A C 1
ATOM 1710 O O . GLU A 1 220 ? -20.961 2.635 12.507 1.00 98.62 220 GLU A O 1
ATOM 1715 N N . ALA A 1 221 ? -23.058 1.864 12.302 1.00 98.50 221 ALA A N 1
ATOM 1716 C CA . ALA A 1 221 ? -22.937 0.860 13.356 1.00 98.50 221 ALA A CA 1
ATOM 1717 C C . ALA A 1 221 ? -21.801 -0.147 13.094 1.00 98.50 221 ALA A C 1
ATOM 1719 O O . ALA A 1 221 ? -21.160 -0.614 14.035 1.00 98.50 221 ALA A O 1
ATOM 1720 N N . GLN A 1 222 ? -21.523 -0.471 11.828 1.00 98.38 222 GLN A N 1
ATOM 1721 C CA . GLN A 1 222 ? -20.428 -1.361 11.448 1.00 98.38 222 GLN A CA 1
ATOM 1722 C C . GLN A 1 222 ? -19.068 -0.668 11.594 1.00 98.38 222 GLN A C 1
ATOM 1724 O O . GLN A 1 222 ? -18.128 -1.298 12.073 1.00 98.38 222 GLN A O 1
ATOM 1729 N N . ILE A 1 223 ? -18.977 0.625 11.265 1.00 98.50 223 ILE A N 1
ATOM 1730 C CA . ILE A 1 223 ? -17.770 1.445 11.469 1.00 98.50 223 ILE A CA 1
ATOM 1731 C C . ILE A 1 223 ? -17.447 1.559 12.962 1.00 98.50 223 ILE A C 1
ATOM 1733 O O . ILE A 1 223 ? -16.310 1.316 13.370 1.00 98.50 223 ILE A O 1
ATOM 1737 N N . VAL A 1 224 ? -18.453 1.862 13.792 1.00 98.19 224 VAL A N 1
ATOM 1738 C CA . VAL A 1 224 ? -18.289 1.930 15.251 1.00 98.19 224 VAL A CA 1
ATOM 1739 C C . VAL A 1 224 ? -17.865 0.570 15.800 1.00 98.19 224 VAL A C 1
ATOM 1741 O O . VAL A 1 224 ? -16.856 0.482 16.494 1.00 98.19 224 VAL A O 1
ATOM 1744 N N . LYS A 1 225 ? -18.559 -0.513 15.427 1.00 97.75 225 LYS A N 1
ATOM 1745 C CA . LYS A 1 225 ? -18.216 -1.871 15.871 1.00 97.75 225 LYS A CA 1
ATOM 1746 C C . LYS A 1 225 ? -16.791 -2.269 15.479 1.00 97.75 225 LYS A C 1
ATOM 1748 O O . LYS A 1 225 ? -16.100 -2.896 16.280 1.00 97.75 225 LYS A O 1
ATOM 1753 N N . LEU A 1 226 ? -16.344 -1.907 14.276 1.00 95.88 226 LEU A N 1
ATOM 1754 C CA . LEU A 1 226 ? -14.974 -2.140 13.827 1.00 95.88 226 LEU A CA 1
ATOM 1755 C C . LEU A 1 226 ? -13.970 -1.388 14.709 1.00 95.88 226 LEU A C 1
ATOM 1757 O O . LEU A 1 226 ? -13.041 -2.005 15.225 1.00 95.88 226 LEU A O 1
ATOM 1761 N N . ALA A 1 227 ? -14.186 -0.092 14.944 1.00 92.00 227 ALA A N 1
ATOM 1762 C CA . ALA A 1 227 ? -13.330 0.712 15.813 1.00 92.00 227 ALA A CA 1
ATOM 1763 C C . ALA A 1 227 ? -13.223 0.104 17.224 1.00 92.00 227 ALA A C 1
ATOM 1765 O O . ALA A 1 227 ? -12.129 -0.074 17.762 1.00 92.00 227 ALA A O 1
ATOM 1766 N N . GLU A 1 228 ? -14.354 -0.282 17.814 1.00 91.06 228 GLU A N 1
ATOM 1767 C CA . GLU A 1 228 ? -14.395 -0.881 19.147 1.00 91.06 228 GLU A CA 1
ATOM 1768 C C . GLU A 1 228 ? -13.697 -2.238 19.210 1.00 91.06 228 GLU A C 1
ATOM 1770 O O . GLU A 1 228 ? -12.937 -2.484 20.149 1.00 91.06 228 GLU A O 1
ATOM 1775 N N . LEU A 1 229 ? -13.912 -3.093 18.204 1.00 90.94 229 LEU A N 1
ATOM 1776 C CA . LEU A 1 229 ? -13.243 -4.384 18.083 1.00 90.94 229 LEU A CA 1
ATOM 1777 C C . LEU A 1 229 ? -11.728 -4.197 18.024 1.00 90.94 229 LEU A C 1
ATOM 1779 O O . LEU A 1 229 ? -11.002 -4.856 18.771 1.00 90.94 229 LEU A O 1
ATOM 1783 N N . MET A 1 230 ? -11.253 -3.291 17.168 1.00 88.12 230 MET A N 1
ATOM 1784 C CA . MET A 1 230 ? -9.823 -3.083 16.988 1.00 88.12 230 MET A CA 1
ATOM 1785 C C . MET A 1 230 ? -9.175 -2.502 18.255 1.00 88.12 230 MET A C 1
ATOM 1787 O O . MET A 1 230 ? -8.090 -2.932 18.638 1.00 88.12 230 MET A O 1
ATOM 1791 N N . ALA A 1 231 ? -9.846 -1.585 18.961 1.00 87.19 231 ALA A N 1
ATOM 1792 C CA . ALA A 1 231 ? -9.339 -1.012 20.211 1.00 87.19 231 ALA A CA 1
ATOM 1793 C C . ALA A 1 231 ? -9.364 -1.975 21.406 1.00 87.19 231 ALA A C 1
ATOM 1795 O O . ALA A 1 231 ? -8.549 -1.841 22.323 1.00 87.19 231 ALA A O 1
ATOM 1796 N N . ALA A 1 232 ? -10.301 -2.924 21.425 1.00 88.56 232 ALA A N 1
ATOM 1797 C CA . ALA A 1 232 ? -10.408 -3.917 22.490 1.00 88.56 232 ALA A CA 1
ATOM 1798 C C . ALA A 1 232 ? -9.370 -5.045 22.370 1.00 88.56 232 ALA A C 1
ATOM 1800 O O . ALA A 1 232 ? -9.114 -5.733 23.357 1.00 88.56 232 ALA A O 1
ATOM 1801 N N . ASN A 1 233 ? -8.767 -5.229 21.192 1.00 87.75 233 ASN A N 1
ATOM 1802 C CA . ASN A 1 233 ? -7.940 -6.388 20.872 1.00 87.75 233 ASN A CA 1
ATOM 1803 C C . ASN A 1 233 ? -6.539 -5.998 20.392 1.00 87.75 233 ASN A C 1
ATOM 1805 O O . ASN A 1 233 ? -6.306 -4.900 19.882 1.00 87.75 233 ASN A O 1
ATOM 1809 N N . ARG A 1 234 ? -5.588 -6.933 20.494 1.00 87.19 234 ARG A N 1
ATOM 1810 C CA . ARG A 1 234 ? -4.318 -6.809 19.767 1.00 87.19 234 ARG A CA 1
ATOM 1811 C C . ARG A 1 234 ? -4.574 -7.065 18.283 1.00 87.19 234 ARG A C 1
ATOM 1813 O O . ARG A 1 234 ? -4.747 -8.213 17.872 1.00 87.19 234 ARG A O 1
ATOM 1820 N N . THR A 1 235 ? -4.621 -5.993 17.504 1.00 87.31 235 THR A N 1
ATOM 1821 C CA . THR A 1 235 ? -5.040 -6.023 16.100 1.00 87.31 235 THR A CA 1
ATOM 1822 C C . THR A 1 235 ? -3.834 -5.909 15.177 1.00 87.31 235 THR A C 1
ATOM 1824 O O . THR A 1 235 ? -3.031 -4.997 15.341 1.00 87.31 235 THR A O 1
ATOM 1827 N N . MET A 1 236 ? -3.718 -6.817 14.208 1.00 89.75 236 MET A N 1
ATOM 1828 C CA . MET A 1 236 ? -2.761 -6.702 13.104 1.00 89.75 236 MET A CA 1
ATOM 1829 C C . MET A 1 236 ? -3.465 -6.116 11.880 1.00 89.75 236 MET A C 1
ATOM 1831 O O . MET A 1 236 ? -4.467 -6.674 11.436 1.00 89.75 236 MET A O 1
ATOM 1835 N N . LEU A 1 237 ? -2.940 -5.018 11.339 1.00 91.12 237 LEU A N 1
ATOM 1836 C CA . LEU A 1 237 ? -3.419 -4.392 10.108 1.00 91.12 237 LEU A CA 1
ATOM 1837 C C . LEU A 1 237 ? -2.484 -4.776 8.962 1.00 91.12 237 LEU A C 1
ATOM 1839 O O . LEU A 1 237 ? -1.333 -4.357 8.923 1.00 91.12 237 LEU A O 1
ATOM 1843 N N . MET A 1 238 ? -2.984 -5.571 8.022 1.00 92.94 238 MET A N 1
ATOM 1844 C CA . MET A 1 238 ? -2.278 -5.927 6.796 1.00 92.94 238 MET A CA 1
ATOM 1845 C C . MET A 1 238 ? -2.948 -5.205 5.635 1.00 92.94 238 MET A C 1
ATOM 1847 O O . MET A 1 238 ? -4.133 -5.416 5.387 1.00 92.94 238 MET A O 1
ATOM 1851 N N . ALA A 1 239 ? -2.212 -4.356 4.920 1.00 93.00 239 ALA A N 1
ATOM 1852 C CA . ALA A 1 239 ? -2.763 -3.612 3.794 1.00 93.00 239 ALA A CA 1
ATOM 1853 C C . ALA A 1 239 ? -2.078 -3.953 2.478 1.00 93.00 239 ALA A C 1
ATOM 1855 O O . ALA A 1 239 ? -0.854 -4.037 2.378 1.00 93.00 239 ALA A O 1
ATOM 1856 N N . GLY A 1 240 ? -2.891 -4.098 1.438 1.00 92.19 240 GLY A N 1
ATOM 1857 C CA . GLY A 1 240 ? -2.417 -4.303 0.083 1.00 92.19 240 GLY A CA 1
ATOM 1858 C C . GLY A 1 240 ? -1.980 -3.005 -0.585 1.00 92.19 240 GLY A C 1
ATOM 1859 O O . GLY A 1 240 ? -2.173 -1.891 -0.094 1.00 92.19 240 GLY A O 1
ATOM 1860 N N . TRP A 1 241 ? -1.395 -3.149 -1.770 1.00 94.69 241 TRP A N 1
ATOM 1861 C CA . TRP A 1 241 ? -0.908 -2.014 -2.560 1.00 94.69 241 TRP A CA 1
ATOM 1862 C C . TRP A 1 241 ? -1.925 -1.519 -3.596 1.00 94.69 241 TRP A C 1
ATOM 1864 O O . TRP A 1 241 ? -1.656 -0.551 -4.306 1.00 94.69 241 TRP A O 1
ATOM 1874 N N . GLY A 1 242 ? -3.096 -2.157 -3.702 1.00 93.38 242 GLY A N 1
ATOM 1875 C CA . GLY A 1 242 ? -4.137 -1.764 -4.656 1.00 93.38 242 GLY A CA 1
ATOM 1876 C C . GLY A 1 242 ? -4.717 -0.377 -4.362 1.00 93.38 242 GLY A C 1
ATOM 1877 O O . GLY A 1 242 ? -4.862 0.437 -5.272 1.00 93.38 242 GLY A O 1
ATOM 1878 N N . ILE A 1 243 ? -4.960 -0.075 -3.083 1.00 93.56 243 ILE A N 1
ATOM 1879 C CA . ILE A 1 243 ? -5.638 1.154 -2.633 1.00 93.56 243 ILE A CA 1
ATOM 1880 C C . ILE A 1 243 ? -4.853 2.444 -2.930 1.00 93.56 243 ILE A C 1
ATOM 1882 O O . ILE A 1 243 ? -5.448 3.507 -3.100 1.00 93.56 243 ILE A O 1
ATOM 1886 N N . GLN A 1 244 ? -3.522 2.364 -3.060 1.00 95.25 244 GLN A N 1
ATOM 1887 C CA . GLN A 1 244 ? -2.688 3.518 -3.423 1.00 95.25 244 GLN A CA 1
ATOM 1888 C C . GLN A 1 244 ? -2.525 3.719 -4.931 1.00 95.25 244 GLN A C 1
ATOM 1890 O O . GLN A 1 244 ? -2.049 4.768 -5.354 1.00 95.25 244 GLN A O 1
ATOM 1895 N N . ARG A 1 245 ? -2.933 2.761 -5.773 1.00 96.25 245 ARG A N 1
ATOM 1896 C CA . ARG A 1 245 ? -2.801 2.876 -7.235 1.00 96.25 245 ARG A CA 1
ATOM 1897 C C . ARG A 1 245 ? -4.007 3.588 -7.845 1.00 96.25 245 ARG A C 1
ATOM 1899 O O . ARG A 1 245 ? -4.656 3.089 -8.760 1.00 96.25 245 ARG A O 1
ATOM 1906 N N . GLN A 1 246 ? -4.339 4.736 -7.275 1.00 95.00 246 GLN A N 1
ATOM 1907 C CA . GLN A 1 246 ? -5.519 5.530 -7.595 1.00 95.00 246 GLN A CA 1
ATOM 1908 C C . GLN A 1 246 ? -5.189 7.013 -7.406 1.00 95.00 246 GLN A C 1
ATOM 1910 O O . GLN A 1 246 ? -4.151 7.362 -6.840 1.00 95.00 246 GLN A O 1
ATOM 1915 N N . GLN A 1 247 ? -6.078 7.904 -7.848 1.00 95.50 247 GLN A N 1
ATOM 1916 C CA . GLN A 1 247 ? -5.924 9.331 -7.571 1.00 95.50 247 GLN A CA 1
ATOM 1917 C C . GLN A 1 247 ? -5.824 9.570 -6.052 1.00 95.50 247 GLN A C 1
ATOM 1919 O O . GLN A 1 247 ? -6.556 8.957 -5.267 1.00 95.50 247 GLN A O 1
ATOM 1924 N N . TYR A 1 248 ? -4.900 10.441 -5.633 1.00 95.62 248 TYR A N 1
ATOM 1925 C CA . TYR A 1 248 ? -4.593 10.708 -4.218 1.00 95.62 248 TYR A CA 1
ATOM 1926 C C . TYR A 1 248 ? -4.124 9.459 -3.451 1.00 95.62 248 TYR A C 1
ATOM 1928 O O . TYR A 1 248 ? -4.493 9.247 -2.292 1.00 95.62 248 TYR A O 1
ATOM 1936 N N . GLY A 1 249 ? -3.410 8.562 -4.135 1.00 94.50 249 GLY A N 1
ATOM 1937 C CA . GLY A 1 249 ? -2.929 7.279 -3.623 1.00 94.50 249 GLY A CA 1
ATOM 1938 C C . GLY A 1 249 ? -2.124 7.377 -2.329 1.00 94.50 249 GLY A C 1
ATOM 1939 O O . GLY A 1 249 ? -2.245 6.526 -1.451 1.00 94.50 249 GLY A O 1
ATOM 1940 N N . GLU A 1 250 ? -1.365 8.458 -2.183 1.00 95.56 250 GLU A N 1
ATOM 1941 C CA . GLU A 1 250 ? -0.506 8.742 -1.037 1.00 95.56 250 GLU A CA 1
ATOM 1942 C C . GLU A 1 250 ? -1.282 8.858 0.282 1.00 95.56 250 GLU A C 1
ATOM 1944 O O . GLU A 1 250 ? -0.762 8.517 1.340 1.00 95.56 250 GLU A O 1
ATOM 1949 N N . GLN A 1 251 ? -2.555 9.261 0.218 1.00 95.06 251 GLN A N 1
ATOM 1950 C CA . GLN A 1 251 ? -3.393 9.445 1.404 1.00 95.06 251 GLN A CA 1
ATOM 1951 C C . GLN A 1 251 ? -3.749 8.117 2.082 1.00 95.06 251 GLN A C 1
ATOM 1953 O O . GLN A 1 251 ? -4.049 8.106 3.268 1.00 95.06 251 GLN A O 1
ATOM 1958 N N . LYS A 1 252 ? -3.738 6.993 1.351 1.00 93.00 252 LYS A N 1
ATOM 1959 C CA . LYS A 1 252 ? -4.263 5.712 1.848 1.00 93.00 252 LYS A CA 1
ATOM 1960 C C . LYS A 1 252 ? -3.311 5.094 2.857 1.00 93.00 252 LYS A C 1
ATOM 1962 O O . LYS A 1 252 ? -3.710 4.836 3.982 1.00 93.00 252 LYS A O 1
ATOM 1967 N N . HIS A 1 253 ? -2.047 4.910 2.481 1.00 90.19 253 HIS A N 1
ATOM 1968 C CA . HIS A 1 253 ? -1.034 4.387 3.400 1.00 90.19 253 HIS A CA 1
ATOM 1969 C C . HIS A 1 253 ? -0.630 5.415 4.457 1.00 90.19 253 HIS A C 1
ATOM 1971 O O . HIS A 1 253 ? -0.328 5.016 5.572 1.00 90.19 253 HIS A O 1
ATOM 1977 N N . TRP A 1 254 ? -0.693 6.722 4.163 1.00 94.25 254 TRP A N 1
ATOM 1978 C CA . TRP A 1 254 ? -0.501 7.744 5.198 1.00 94.25 254 TRP A CA 1
ATOM 1979 C C . TRP A 1 254 ? -1.594 7.666 6.269 1.00 94.25 254 TRP A C 1
ATOM 1981 O O . TRP A 1 254 ? -1.278 7.533 7.446 1.00 94.25 254 TRP A O 1
ATOM 1991 N N . MET A 1 255 ? -2.868 7.655 5.865 1.00 93.56 255 MET A N 1
ATOM 1992 C CA . MET A 1 255 ? -3.990 7.505 6.793 1.00 93.56 255 MET A CA 1
ATOM 1993 C C . MET A 1 255 ? -4.026 6.116 7.437 1.00 93.56 255 MET A C 1
ATOM 1995 O O . MET A 1 255 ? -4.564 5.985 8.521 1.00 93.56 255 MET A O 1
ATOM 1999 N N . LEU A 1 256 ? -3.468 5.076 6.815 1.00 85.88 256 LEU A N 1
ATOM 2000 C CA . LEU A 1 256 ? -3.359 3.758 7.438 1.00 85.88 256 LEU A CA 1
ATOM 2001 C C . LEU A 1 256 ? -2.320 3.747 8.559 1.00 85.88 256 LEU A C 1
ATOM 2003 O O . LEU A 1 256 ? -2.587 3.157 9.591 1.00 85.88 256 LEU A O 1
ATOM 2007 N N . VAL A 1 257 ? -1.168 4.392 8.359 1.00 80.44 257 VAL A N 1
ATOM 2008 C CA . VAL A 1 257 ? -0.141 4.566 9.398 1.00 80.44 257 VAL A CA 1
ATOM 2009 C C . VAL A 1 257 ? -0.660 5.465 10.523 1.00 80.44 257 VAL A C 1
ATOM 2011 O O . VAL A 1 257 ? -0.385 5.232 11.700 1.00 80.44 257 VAL A O 1
ATOM 2014 N N . ASP A 1 258 ? -1.485 6.450 10.167 1.00 54.44 258 ASP A N 1
ATOM 2015 C CA . ASP A 1 258 ? -2.271 7.180 11.148 1.00 54.44 258 ASP A CA 1
ATOM 2016 C C . ASP A 1 258 ? -3.301 6.255 11.810 1.00 54.44 258 ASP A C 1
ATOM 2018 O O . ASP A 1 258 ? -3.300 6.159 13.008 1.00 54.44 258 ASP A O 1
ATOM 2022 N N . ALA A 1 259 ? -4.102 5.454 11.115 1.00 45.81 259 ALA A N 1
ATOM 2023 C CA . ALA A 1 259 ? -5.119 4.583 11.723 1.00 45.81 259 ALA A CA 1
ATOM 2024 C C . ALA A 1 259 ? -4.571 3.299 12.381 1.00 45.81 259 ALA A C 1
ATOM 2026 O O . ALA A 1 259 ? -5.344 2.539 12.971 1.00 45.81 259 ALA A O 1
ATOM 2027 N N . GLY A 1 260 ? -3.279 3.018 12.236 1.00 46.56 260 GLY A N 1
ATOM 2028 C CA . GLY A 1 260 ? -2.642 1.747 12.537 1.00 46.56 260 GLY A CA 1
ATOM 2029 C C . GLY A 1 260 ? -1.134 1.900 12.659 1.00 46.56 260 GLY A C 1
ATOM 2030 O O . GLY A 1 260 ? -0.449 2.188 11.687 1.00 46.56 260 GLY A O 1
ATOM 2031 N N . GLY A 1 261 ? -0.621 1.684 13.866 1.00 42.94 261 GLY A N 1
ATOM 2032 C CA . GLY A 1 261 ? 0.796 1.785 14.173 1.00 42.94 261 GLY A CA 1
ATOM 2033 C C . GLY A 1 261 ? 1.662 0.980 13.230 1.00 42.94 261 GLY A C 1
ATOM 2034 O O . GLY A 1 261 ? 1.244 -0.068 12.746 1.00 42.94 261 GLY A O 1
ATOM 2035 N N . ASP A 1 262 ? 2.871 1.499 13.045 1.00 35.94 262 ASP A N 1
ATOM 2036 C CA . ASP A 1 262 ? 4.000 0.918 12.327 1.00 35.94 262 ASP A CA 1
ATOM 2037 C C . ASP A 1 262 ? 3.915 -0.607 12.107 1.00 35.94 262 ASP A C 1
ATOM 2039 O O . ASP A 1 262 ? 3.852 -1.402 13.049 1.00 35.94 262 ASP A O 1
ATOM 2043 N N . VAL A 1 263 ? 3.993 -0.999 10.834 1.00 38.19 263 VAL A N 1
ATOM 2044 C CA . VAL A 1 263 ? 3.989 -2.389 10.359 1.00 38.19 263 VAL A CA 1
ATOM 2045 C C . VAL A 1 263 ? 5.259 -3.148 10.806 1.00 38.19 263 VAL A C 1
ATOM 2047 O O . VAL A 1 263 ? 5.337 -4.370 10.665 1.00 38.19 263 VAL A O 1
ATOM 2050 N N . ARG A 1 264 ? 6.252 -2.463 11.398 1.00 35.41 264 ARG A N 1
ATOM 2051 C CA . ARG A 1 264 ? 7.513 -3.052 11.881 1.00 35.41 264 ARG A CA 1
ATOM 2052 C C . ARG A 1 264 ? 7.782 -2.996 13.373 1.00 35.41 264 ARG A C 1
ATOM 2054 O O . ARG A 1 264 ? 8.804 -3.535 13.805 1.00 35.41 264 ARG A O 1
ATOM 2061 N N . ALA A 1 265 ? 6.923 -2.392 14.181 1.00 29.64 265 ALA A N 1
ATOM 2062 C CA . ALA A 1 265 ? 7.265 -2.180 15.579 1.00 29.64 265 ALA A CA 1
ATOM 2063 C C . ALA A 1 265 ? 7.087 -3.466 16.414 1.00 29.64 265 ALA A C 1
ATOM 2065 O O . ALA A 1 265 ? 6.016 -3.775 16.936 1.00 29.64 265 ALA A O 1
ATOM 2066 N N . ASP A 1 266 ? 8.189 -4.202 16.531 1.00 28.50 266 ASP A N 1
ATOM 2067 C CA . ASP A 1 266 ? 8.459 -5.285 17.471 1.00 28.50 266 ASP A CA 1
ATOM 2068 C C . ASP A 1 266 ? 8.163 -4.838 18.915 1.00 28.50 266 ASP A C 1
ATOM 2070 O O . ASP A 1 266 ? 9.015 -4.243 19.569 1.00 28.50 266 ASP A O 1
ATOM 2074 N N . TRP A 1 267 ? 6.950 -5.088 19.428 1.00 35.56 267 TRP A N 1
ATOM 2075 C CA . TRP A 1 267 ? 6.636 -4.874 20.846 1.00 35.56 267 TRP A CA 1
ATOM 2076 C C . TRP A 1 267 ? 5.752 -5.986 21.427 1.00 35.56 267 TRP A C 1
ATOM 2078 O O . TRP A 1 267 ? 4.552 -6.097 21.172 1.00 35.56 267 TRP A O 1
ATOM 2088 N N . TYR A 1 268 ? 6.371 -6.771 22.311 1.00 29.70 268 TYR A N 1
ATOM 2089 C CA . TYR A 1 268 ? 5.816 -7.857 23.130 1.00 29.70 268 TYR A CA 1
ATOM 2090 C C . TYR A 1 268 ? 4.795 -7.410 24.200 1.00 29.70 268 TYR A C 1
ATOM 2092 O O . TYR A 1 268 ? 4.506 -8.142 25.146 1.00 29.70 268 TYR A O 1
ATOM 2100 N N . THR A 1 269 ? 4.211 -6.218 24.092 1.00 26.52 269 THR A N 1
ATOM 2101 C CA . THR A 1 269 ? 3.433 -5.599 25.176 1.00 26.52 269 THR A CA 1
ATOM 2102 C C . THR A 1 269 ? 1.995 -5.291 24.780 1.00 26.52 269 THR A C 1
ATOM 2104 O O . THR A 1 269 ? 1.534 -4.167 24.891 1.00 26.52 269 THR A O 1
ATOM 2107 N N . GLY A 1 270 ? 1.225 -6.312 24.401 1.00 27.92 270 GLY A N 1
ATOM 2108 C CA . GLY A 1 270 ? -0.172 -6.427 24.850 1.00 27.92 270 GLY A CA 1
ATOM 2109 C C . GLY A 1 270 ? -1.168 -5.275 24.665 1.00 27.92 270 GLY A C 1
ATOM 2110 O O . GLY A 1 270 ? -2.188 -5.322 25.351 1.00 27.92 270 GLY A O 1
ATOM 2111 N N . ARG A 1 271 ? -0.955 -4.263 23.809 1.00 30.11 271 ARG A N 1
ATOM 2112 C CA . ARG A 1 271 ? -1.881 -3.120 23.692 1.00 30.11 271 ARG A CA 1
ATOM 2113 C C . ARG A 1 271 ? -2.009 -2.558 22.268 1.00 30.11 271 ARG A C 1
ATOM 2115 O O . ARG A 1 271 ? -1.005 -2.265 21.638 1.00 30.11 271 ARG A O 1
ATOM 2122 N N . ARG A 1 272 ? -3.292 -2.461 21.873 1.00 35.50 272 ARG A N 1
ATOM 2123 C CA . ARG A 1 272 ? -4.073 -1.471 21.086 1.00 35.50 272 ARG A CA 1
ATOM 2124 C C . ARG A 1 272 ? -3.528 -0.935 19.757 1.00 35.50 272 ARG A C 1
ATOM 2126 O O . ARG A 1 272 ? -2.341 -0.835 19.544 1.00 35.50 272 ARG A O 1
ATOM 2133 N N . VAL A 1 273 ? -4.452 -0.595 18.860 1.00 33.56 273 VAL A N 1
ATOM 2134 C CA . VAL A 1 273 ? -4.212 0.104 17.586 1.00 33.56 273 VAL A CA 1
ATOM 2135 C C . VAL A 1 273 ? -3.540 1.449 17.855 1.00 33.56 273 VAL A C 1
ATOM 2137 O O . VAL A 1 273 ? -4.077 2.258 18.613 1.00 33.56 273 VAL A O 1
ATOM 2140 N N . TRP A 1 274 ? -2.376 1.673 17.253 1.00 38.56 274 TRP A N 1
ATOM 2141 C CA . TRP A 1 274 ? -1.605 2.907 17.419 1.00 38.56 274 TRP A CA 1
ATOM 2142 C C . TRP A 1 274 ? -1.802 3.843 16.233 1.00 38.56 274 TRP A C 1
ATOM 2144 O O . TRP A 1 274 ? -2.223 3.392 15.176 1.00 38.56 274 TRP A O 1
ATOM 2154 N N . PHE A 1 275 ? -1.502 5.125 16.425 1.00 34.78 275 PHE A N 1
ATOM 2155 C CA . PHE A 1 275 ? -1.591 6.146 15.389 1.00 34.78 275 PHE A CA 1
ATOM 2156 C C . PHE A 1 275 ? -0.228 6.798 15.216 1.00 34.78 275 PHE A C 1
ATOM 2158 O O . PHE A 1 275 ? 0.332 7.242 16.216 1.00 34.78 275 PHE A O 1
ATOM 2165 N N . LEU A 1 276 ? 0.328 6.840 14.003 1.00 30.77 276 LEU A N 1
ATOM 2166 C CA . LEU A 1 276 ? 1.617 7.477 13.738 1.00 30.77 276 LEU A CA 1
ATOM 2167 C C . LEU A 1 276 ? 1.462 8.640 12.745 1.00 30.77 276 LEU A C 1
ATOM 2169 O O . LEU A 1 276 ? 1.121 8.457 11.580 1.00 30.77 276 LEU A O 1
ATOM 2173 N N . LEU A 1 277 ? 1.783 9.851 13.201 1.00 33.81 277 LEU A N 1
ATOM 2174 C CA . LEU A 1 277 ? 1.961 11.025 12.346 1.00 33.81 277 LEU A CA 1
ATOM 2175 C C . LEU A 1 277 ? 3.419 11.475 12.395 1.00 33.81 277 LEU A C 1
ATOM 2177 O O . LEU A 1 277 ? 3.967 11.715 13.476 1.00 33.81 277 LEU A O 1
ATOM 2181 N N . SER A 1 278 ? 4.025 11.683 11.223 1.00 25.95 278 SER A N 1
ATOM 2182 C CA . SER A 1 278 ? 5.145 12.612 11.113 1.00 25.95 278 SER A CA 1
ATOM 2183 C C . SER A 1 278 ? 5.022 13.575 9.921 1.00 25.95 278 SER A C 1
ATOM 2185 O O . SER A 1 278 ? 4.483 13.249 8.866 1.00 25.95 278 SER A O 1
ATOM 2187 N N . LEU A 1 279 ? 5.501 14.802 10.189 1.00 27.58 279 LEU A N 1
ATOM 2188 C CA . LEU A 1 279 ? 5.802 15.951 9.319 1.00 27.58 279 LEU A CA 1
ATOM 2189 C C . LEU A 1 279 ? 4.654 16.691 8.589 1.00 27.58 279 LEU A C 1
ATOM 2191 O O . LEU A 1 279 ? 4.523 16.649 7.370 1.00 27.58 279 LEU A O 1
ATOM 2195 N N . LEU A 1 280 ? 3.978 17.594 9.316 1.00 29.62 280 LEU A N 1
ATOM 2196 C CA . LEU A 1 280 ? 3.240 18.750 8.761 1.00 29.62 280 LEU A CA 1
ATOM 2197 C C . LEU A 1 280 ? 4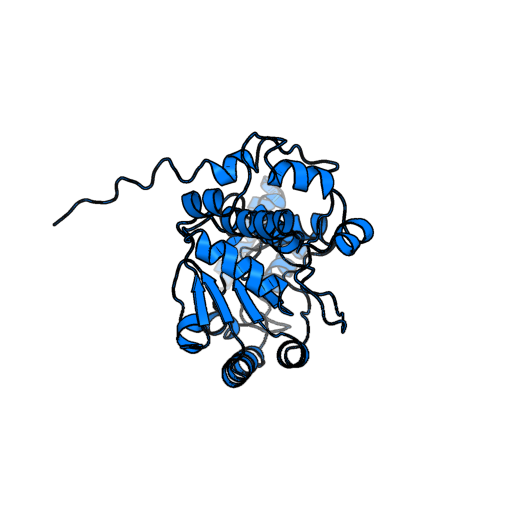.043 20.071 8.842 1.00 29.62 280 LEU A C 1
ATOM 2199 O O . LEU A 1 280 ? 3.506 21.112 9.204 1.00 29.62 280 LEU A O 1
ATOM 2203 N N . GLN A 1 281 ? 5.341 20.074 8.510 1.00 26.19 281 GLN A N 1
ATOM 2204 C CA . GLN A 1 281 ? 6.110 21.337 8.458 1.00 26.19 281 GLN A CA 1
ATOM 2205 C C . GLN A 1 281 ? 6.202 21.985 7.068 1.00 26.19 281 GLN A C 1
ATOM 2207 O O . GLN A 1 281 ? 6.618 23.138 6.977 1.00 26.19 281 GLN A O 1
ATOM 2212 N N . ARG A 1 282 ? 5.808 21.310 5.977 1.00 26.83 282 ARG A N 1
ATOM 2213 C CA . ARG A 1 282 ? 5.928 21.887 4.617 1.00 26.83 282 ARG A CA 1
ATOM 2214 C C . ARG A 1 282 ? 4.754 21.665 3.668 1.00 26.83 282 ARG A C 1
ATOM 2216 O O . ARG A 1 282 ? 4.861 22.034 2.502 1.00 26.83 282 ARG A O 1
ATOM 2223 N N . TRP A 1 283 ? 3.636 21.116 4.133 1.00 30.08 283 TRP A N 1
ATOM 2224 C CA . TRP A 1 283 ? 2.523 20.787 3.247 1.00 30.08 283 TRP A CA 1
ATOM 2225 C C . TRP A 1 283 ? 1.259 21.560 3.621 1.00 30.08 283 TRP A C 1
ATOM 2227 O O . TRP A 1 283 ? 0.734 21.410 4.720 1.00 30.08 283 TRP A O 1
ATOM 2237 N N . GLN A 1 284 ? 0.808 22.431 2.713 1.00 27.56 284 GLN A N 1
ATOM 2238 C CA . GLN A 1 284 ? -0.395 23.244 2.887 1.00 27.56 284 GLN A CA 1
ATOM 2239 C C . GLN A 1 284 ? -1.651 22.347 2.807 1.00 27.56 284 GLN A C 1
ATOM 2241 O O . GLN A 1 284 ? -1.907 21.774 1.745 1.00 27.56 284 GLN A O 1
ATOM 2246 N N . PRO A 1 285 ? -2.454 22.226 3.884 1.00 35.34 285 PRO A N 1
ATOM 2247 C CA . PRO A 1 285 ? -3.573 21.276 3.972 1.00 35.34 285 PRO A CA 1
ATOM 2248 C C . PRO A 1 285 ? -4.743 21.534 3.010 1.00 35.34 285 PRO A C 1
ATOM 2250 O O . PRO A 1 285 ? -5.589 20.661 2.813 1.00 35.34 285 PRO A O 1
ATOM 2253 N N . ASP A 1 286 ? -4.827 22.720 2.406 1.00 34.81 286 ASP A N 1
ATOM 2254 C CA . ASP A 1 286 ? -6.082 23.187 1.812 1.00 34.81 286 ASP A CA 1
ATOM 2255 C C . ASP A 1 286 ? -6.475 22.527 0.481 1.00 34.81 286 ASP A C 1
ATOM 2257 O O . ASP A 1 286 ? -7.655 22.550 0.123 1.00 34.81 286 ASP A O 1
ATOM 2261 N N . ALA A 1 287 ? -5.544 21.900 -0.247 1.00 32.69 287 ALA A N 1
ATOM 2262 C CA . ALA A 1 287 ? -5.821 21.430 -1.610 1.00 32.69 287 ALA A CA 1
ATOM 2263 C C . ALA A 1 287 ? -6.124 19.925 -1.740 1.00 32.69 287 ALA A C 1
ATOM 2265 O O . ALA A 1 287 ? -6.937 19.549 -2.589 1.00 32.69 287 ALA A O 1
ATOM 2266 N N . CYS A 1 288 ? -5.505 19.056 -0.935 1.00 34.78 288 CYS A N 1
ATOM 2267 C CA . CYS A 1 288 ? -5.593 17.604 -1.152 1.00 34.78 288 CYS A CA 1
ATOM 2268 C C . CYS A 1 288 ? -6.644 16.907 -0.280 1.00 34.78 288 CYS A C 1
ATOM 2270 O O . CYS A 1 288 ? -7.422 16.113 -0.811 1.00 34.78 288 CYS A O 1
ATOM 2272 N N . TRP A 1 289 ? -6.765 17.256 1.006 1.00 34.47 289 TRP A N 1
ATOM 2273 C CA . TRP A 1 289 ? -7.790 16.666 1.883 1.00 34.47 289 TRP A CA 1
ATOM 2274 C C . TRP A 1 289 ? -9.216 17.014 1.427 1.00 34.47 289 TRP A C 1
ATOM 2276 O O . TRP A 1 289 ? -10.102 16.156 1.403 1.00 34.47 289 TRP A O 1
ATOM 2286 N N . ARG A 1 290 ? -9.430 18.251 0.950 1.00 36.38 290 ARG A N 1
ATOM 2287 C CA . ARG A 1 290 ? -10.735 18.716 0.440 1.00 36.38 290 ARG A CA 1
ATOM 2288 C C . ARG A 1 290 ? -11.136 18.091 -0.902 1.00 36.38 290 ARG A C 1
ATOM 2290 O O . ARG A 1 290 ? -12.319 18.094 -1.226 1.00 36.38 290 ARG A O 1
ATOM 2297 N N . ARG A 1 291 ? -10.190 17.593 -1.711 1.00 36.94 291 ARG A N 1
ATOM 2298 C CA . ARG A 1 291 ? -10.488 17.001 -3.035 1.00 36.94 291 ARG A CA 1
ATOM 2299 C C . ARG A 1 291 ? -10.719 15.495 -2.976 1.00 36.94 291 ARG A C 1
ATOM 2301 O O . ARG A 1 291 ? -11.601 15.014 -3.684 1.00 36.94 291 ARG A O 1
ATOM 2308 N N . ALA A 1 292 ? -10.016 14.781 -2.096 1.00 38.44 292 ALA A N 1
ATOM 2309 C CA . ALA A 1 292 ? -10.235 13.350 -1.878 1.00 38.44 292 ALA A CA 1
ATOM 2310 C C . ALA A 1 292 ? -11.656 13.034 -1.364 1.00 38.44 292 ALA A C 1
ATOM 2312 O O . ALA A 1 292 ? -12.190 11.970 -1.650 1.00 38.44 292 ALA A O 1
ATOM 2313 N N . THR A 1 293 ? -12.296 13.980 -0.669 1.00 37.94 293 THR A N 1
ATOM 2314 C CA . THR A 1 293 ? -13.653 13.839 -0.108 1.00 37.94 293 THR A CA 1
ATOM 2315 C C . THR A 1 293 ? -14.771 14.399 -0.996 1.00 37.94 293 THR A C 1
ATOM 2317 O O . THR A 1 293 ? -15.937 14.104 -0.752 1.00 37.94 293 THR A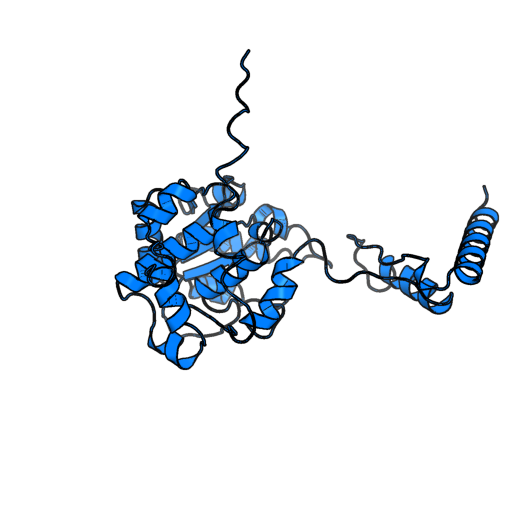 O 1
ATOM 2320 N N . ARG A 1 294 ? -14.462 15.194 -2.036 1.00 36.59 294 ARG A N 1
ATOM 2321 C CA . ARG A 1 294 ? -15.477 15.878 -2.871 1.00 36.59 294 ARG A CA 1
ATOM 2322 C C . ARG A 1 294 ? -15.724 15.251 -4.247 1.00 36.59 294 ARG A C 1
ATOM 2324 O O . ARG A 1 294 ? -16.793 15.465 -4.811 1.00 36.59 294 ARG A O 1
ATOM 2331 N N . ASN A 1 295 ? -14.790 14.471 -4.793 1.00 33.72 295 ASN A N 1
ATOM 2332 C CA . ASN A 1 295 ? -14.843 14.071 -6.208 1.00 33.72 295 ASN A CA 1
ATOM 2333 C C . ASN A 1 295 ? -15.573 12.750 -6.524 1.00 33.72 295 ASN A C 1
ATOM 2335 O O . ASN A 1 295 ? -15.566 12.329 -7.677 1.00 33.72 295 ASN A O 1
ATOM 2339 N N . VAL A 1 296 ? -16.265 12.122 -5.568 1.00 39.44 296 VAL A N 1
ATOM 2340 C CA . VAL A 1 296 ? -17.070 10.909 -5.849 1.00 39.44 296 VAL A CA 1
ATOM 2341 C C . VAL A 1 296 ? -18.493 11.245 -6.347 1.00 39.44 296 VAL A C 1
ATOM 2343 O O . VAL A 1 296 ? -19.163 10.407 -6.942 1.00 39.44 296 VAL A O 1
ATOM 2346 N N . CYS A 1 297 ? -18.961 12.491 -6.201 1.00 33.00 297 CYS A N 1
ATOM 2347 C CA . CYS A 1 297 ? -20.366 12.846 -6.468 1.00 33.00 297 CYS A CA 1
ATOM 2348 C C . CYS A 1 297 ? -20.694 13.366 -7.885 1.00 33.00 297 CYS A C 1
ATOM 2350 O O . CYS A 1 297 ? -21.835 13.757 -8.117 1.00 33.00 297 CYS A O 1
ATOM 2352 N N . GLY A 1 298 ? -19.752 13.377 -8.834 1.00 29.38 298 GLY A N 1
ATOM 2353 C CA . GLY A 1 298 ? -19.961 14.034 -10.135 1.00 29.38 298 GLY A CA 1
ATOM 2354 C C . GLY A 1 298 ? -20.511 13.161 -11.266 1.00 29.38 298 GLY A C 1
ATOM 2355 O O . GLY A 1 298 ? -21.485 13.547 -11.902 1.00 29.38 298 GLY A O 1
ATOM 2356 N N . ASP A 1 299 ? -19.895 12.004 -11.541 1.00 28.50 299 ASP A N 1
ATOM 2357 C CA . ASP A 1 299 ? -19.922 11.481 -12.925 1.00 28.50 299 ASP A CA 1
ATOM 2358 C C . ASP A 1 299 ? -20.198 9.973 -13.085 1.00 28.50 299 ASP A C 1
ATOM 2360 O O . ASP A 1 299 ? -20.090 9.423 -14.174 1.00 28.50 299 ASP A O 1
ATOM 2364 N N . CYS A 1 300 ? -20.599 9.266 -12.023 1.00 28.88 300 CYS A N 1
ATOM 2365 C CA . CYS A 1 300 ? -20.903 7.823 -12.096 1.00 28.88 300 CYS A CA 1
ATOM 2366 C C . CYS A 1 300 ? -22.408 7.480 -12.113 1.00 28.88 300 CYS A C 1
ATOM 2368 O O . CYS A 1 300 ? -22.771 6.311 -12.025 1.00 28.88 300 CYS A O 1
ATOM 2370 N N . ARG A 1 301 ? -23.315 8.464 -12.234 1.00 30.53 301 ARG A N 1
ATOM 2371 C CA . ARG A 1 301 ? -24.776 8.237 -12.123 1.00 30.53 301 ARG A CA 1
ATOM 2372 C C . ARG A 1 301 ? -25.536 7.986 -13.432 1.00 30.53 301 ARG A C 1
ATOM 2374 O O . ARG A 1 301 ? -26.758 7.906 -13.394 1.00 30.53 301 ARG A O 1
ATOM 2381 N N . THR A 1 302 ? -24.883 7.807 -14.581 1.00 32.44 302 THR A N 1
ATOM 2382 C CA . THR A 1 302 ? -25.604 7.539 -15.847 1.00 32.44 302 THR A CA 1
ATOM 2383 C C . THR A 1 302 ? -25.116 6.280 -16.562 1.00 32.44 302 THR A C 1
ATOM 2385 O O . THR A 1 302 ? -24.706 6.296 -17.715 1.00 32.44 302 THR A O 1
ATOM 2388 N N . GLY A 1 303 ? -25.204 5.148 -15.862 1.00 31.50 303 GLY A N 1
ATOM 2389 C CA . GLY A 1 303 ? -24.913 3.816 -16.399 1.00 31.50 303 GLY A CA 1
ATOM 2390 C C . GLY A 1 303 ? -26.085 2.834 -16.330 1.00 31.50 303 GLY A C 1
ATOM 2391 O O . GLY A 1 303 ? -25.851 1.636 -16.292 1.00 31.50 303 GLY A O 1
ATOM 2392 N N . GLN A 1 304 ? -27.336 3.304 -16.282 1.00 31.22 304 GLN A N 1
ATOM 2393 C CA . GLN A 1 304 ? -28.506 2.460 -16.545 1.00 31.22 304 GLN A CA 1
ATOM 2394 C C . GLN A 1 304 ? -29.090 2.826 -17.913 1.00 31.22 304 GLN A C 1
ATOM 2396 O O . GLN A 1 304 ? -29.810 3.811 -18.061 1.00 31.22 304 GLN A O 1
ATOM 2401 N N . ARG A 1 305 ? -28.795 2.008 -18.926 1.00 32.47 305 ARG A N 1
ATOM 2402 C CA . ARG A 1 305 ? -29.673 1.835 -20.088 1.00 32.47 305 ARG A CA 1
ATOM 2403 C C . ARG A 1 305 ? -30.049 0.364 -20.152 1.00 32.47 305 ARG A C 1
ATOM 2405 O O . ARG A 1 305 ? -29.176 -0.492 -20.191 1.00 32.47 305 ARG A O 1
ATOM 2412 N N . GLY A 1 306 ? -31.350 0.118 -20.053 1.00 33.81 306 GLY A N 1
ATOM 2413 C CA . GLY A 1 306 ? -31.933 -1.213 -20.029 1.00 33.81 306 GLY A CA 1
ATOM 2414 C C . GLY A 1 306 ? -32.132 -1.849 -21.404 1.00 33.81 306 GLY A C 1
ATOM 2415 O O . GLY A 1 306 ? -31.897 -1.220 -22.438 1.00 33.81 306 GLY A O 1
ATOM 2416 N N . ARG A 1 307 ? -32.708 -3.054 -21.305 1.00 34.38 307 ARG A N 1
ATOM 2417 C CA . ARG A 1 307 ? -32.965 -4.104 -22.304 1.00 34.38 307 ARG A CA 1
ATOM 2418 C C . ARG A 1 307 ? -31.778 -5.002 -22.609 1.00 34.38 307 ARG A C 1
ATOM 2420 O O . ARG A 1 307 ? -30.787 -4.510 -23.179 1.00 34.38 307 ARG A O 1
#

Secondary structure (DSSP, 8-state):
--HHHHHHHHHHHHHHHHHHH-GGGSB----S-----SS--HHHHHHHHHHHTT--B---S-TTTTTHHHHHHHHTSS--TTSPPPPHHHHHHH-SEEEEES--HHHHTT--SS----HHHHHHHHHHHTT--EEEE-SS--HHHHHHGGGEEEE-PPTT-HHHHHHHHHHHHHHTT-S-HHHHHHH-SSHHHHHHHHTTTTTS----HHHHHHHH---HHHHHHHHHHHHHS-EEEEE-SSTTSSTTTHHHHHHHHHHS--TT----S-----------SS--TTTTHHHHTTTTSSSSS------

InterPro domains:
  IPR006656 Molybdopterin oxidoreductase [PF00384] (2-257)
  IPR050612 Prokaryotic Molybdopterin Oxidoreductases [PTHR43742] (2-256)

Sequence (307 aa):
MSWEQALKLIHEQHDRIRKANGPSAIFAGSYGWRSSGVLHKAQTLLQRYMNLAGGYSGHSGDYSTGAAQVIMPHVVGSVEVYEQQTSWPLILENSQVVVLWGMNPLNTLKIAWSSTDEQGLEYFHQLKKSGKPVIAIDPICSETIEFFGDNATWIAPNMGTDVALMLGIAHTLMTQGKHDKVFLEKYTTGYPQFEEYLTGKSDNTPKSAAWAAEITGVPEAQIVKLAELMAANRTMLMAGWGIQRQQYGEQKHWMLVDAGGDVRADWYTGRRVWFLLSLLQRWQPDACWRRATRNVCGDCRTGQRGR

Foldseek 3Di:
DDPVVVVVVVLVVLVVQCVVPNAASAELQPDDADDADDPPPVSVVSQVVSVVSHHYDHDDDHLQFRQQQVLCCQFPVHSQPPDDFDDLVCCLVAFQEEEEAADDCVPPLVDDSHDHPSVSVVSLVSVLVSLRAYEYEELDCYPSQVVSPPSYDYFHWDALLLLLLLLQLVLLCVVVVLADPVCCVPAAPDVVVVVCVCCCVPPVDHSHLVVSCVRTVGDSVVSNVVSVVQSVTRYHYHYGSPSLSDVLSNSNVLSCCQSAPDSHDDDPDTGGGHGTGGDPPPDDPPPRVVCSRPPPPPDDPPPDDDD

Radius of gyration: 23.51 Å; chains: 1; bounding box: 62×46×68 Å

pLDDT: mean 84.02, std 22.63, range [25.95, 98.75]